Protein AF-A0A8J6E775-F1 (afdb_monomer)

Mean predicted aligned error: 21.84 Å

pLDDT: mean 76.36, std 14.76, range [41.09, 98.38]

Nearest PDB structures (foldseek):
  4v1o-assembly1_U  TM=2.049E-01  e=1.405E+00  Saccharomyces cerevisiae
  7uio-assembly1_Bh  TM=1.965E-01  e=5.372E+00  Saccharomyces cerevisiae S288C

Secondary structure (DSSP, 8-state):
--HHHHHHHHHHHHHHHHHS--------------SS--TTS---SSTTPPPPHHHHHHHHTT-GGGHHHHHHHHHHHHSPPPPPPPPHHHHHHHHHHHHHHHHHHHHHTTHHHHHHHHH-S---S-----------HHHHHHT----SHHHHHHHHHHHHTT--SS-----HHHHHHHTTS-HHHHHHHHHHHHHHHHHHHHHHHHHHHHHHHHHHHHHHHS-----------

Solvent-accessible surface area (backbone atoms only — not comparable to full-atom values): 15014 Å² total; per-residue (Å²): 139,71,73,62,59,58,56,53,50,51,52,49,54,52,52,56,57,70,69,53,72,85,73,78,75,77,74,78,87,70,94,64,92,68,98,72,76,46,98,81,75,61,78,63,96,49,96,84,55,79,79,56,70,69,68,63,48,62,70,52,75,80,46,81,93,47,58,68,59,52,58,52,52,51,52,57,69,72,46,76,78,84,72,80,80,68,55,73,68,57,50,53,52,50,50,50,54,52,52,48,52,53,51,52,58,60,54,54,72,47,48,60,61,53,50,50,63,70,67,46,94,75,86,70,81,79,78,77,70,73,78,80,70,79,73,54,68,66,62,59,56,73,70,60,71,71,81,48,76,66,45,42,51,52,51,51,52,54,63,73,64,68,62,72,95,65,79,90,89,71,55,77,74,55,53,59,59,49,70,76,48,59,79,64,64,44,50,52,55,50,52,51,50,52,53,53,53,54,52,50,50,52,52,50,54,51,51,54,51,50,51,52,52,52,52,49,50,48,65,74,70,53,80,79,80,75,79,78,79,84,75,93,126

Radius of gyration: 53.19 Å; Cα contacts (8 Å, |Δi|>4): 31; chains: 1; bounding box: 89×72×163 Å

Sequence (233 aa):
DDGDGERRHQKLLEAISALGGKKRKKLAERTEAGLQVSEFGISAKGAGEKINLADLVNPVKKVTPLTKVKKQLNKLQETSSVELPLSKEESQKIQRIVSYKHTSEEISRWDDVVKENRKAEQLVFPLNDQPLKPAPIEDAMVSWKASTPLEMEIFSILHKNKQPINDPLLTPLEEASLKAMSLEEAKERRAELQKARALQSYYEAKARREKKIKSKKYVYYTPISIGGHHSPF

Organism: Eleutherodactylus coqui (NCBI:txid57060)

Structure (mmCIF, N/CA/C/O backbone):
data_AF-A0A8J6E775-F1
#
_entry.id   AF-A0A8J6E775-F1
#
loop_
_atom_site.group_PDB
_atom_site.id
_atom_site.type_symbol
_atom_site.label_atom_id
_atom_site.label_alt_id
_atom_site.label_comp_id
_atom_site.label_asym_id
_atom_site.label_entity_id
_atom_site.label_seq_id
_atom_site.pdbx_PDB_ins_code
_atom_site.Cartn_x
_atom_site.Cartn_y
_atom_site.Cartn_z
_atom_site.occupancy
_atom_site.B_iso_or_equiv
_atom_site.auth_seq_id
_atom_site.auth_comp_id
_atom_site.auth_asym_id
_atom_site.auth_atom_id
_atom_site.pdbx_PDB_model_num
ATOM 1 N N . ASP A 1 1 ? -26.479 17.590 116.946 1.00 54.31 1 ASP A N 1
ATOM 2 C CA . ASP A 1 1 ? -25.666 18.818 116.866 1.00 54.31 1 ASP A CA 1
ATOM 3 C C . ASP A 1 1 ? -25.345 19.146 115.396 1.00 54.31 1 ASP A C 1
ATOM 5 O O . ASP A 1 1 ? -24.276 19.638 115.079 1.00 54.31 1 ASP A O 1
ATOM 9 N N . ASP A 1 2 ? -26.280 18.887 114.465 1.00 57.41 2 ASP A N 1
ATOM 10 C CA . ASP A 1 2 ? -25.973 18.812 113.019 1.00 57.41 2 ASP A CA 1
ATOM 11 C C . ASP A 1 2 ? -26.575 19.950 112.173 1.00 57.41 2 ASP A C 1
ATOM 13 O O . ASP A 1 2 ? -26.451 19.960 110.954 1.00 57.41 2 ASP A O 1
ATOM 17 N N . GLY A 1 3 ? -27.219 20.942 112.797 1.00 58.72 3 GLY A N 1
ATOM 18 C CA . GLY A 1 3 ? -27.864 22.053 112.076 1.00 58.72 3 GLY A CA 1
ATOM 19 C C . GLY A 1 3 ? -26.945 23.239 111.751 1.00 58.72 3 GLY A C 1
ATOM 20 O O . GLY A 1 3 ? -27.276 24.069 110.903 1.00 58.72 3 GLY A O 1
ATOM 21 N N . ASP A 1 4 ? -25.797 23.353 112.424 1.00 67.56 4 ASP A N 1
ATOM 22 C CA . ASP A 1 4 ? -24.859 24.470 112.226 1.00 67.56 4 ASP A CA 1
ATOM 23 C C . ASP A 1 4 ? -23.900 24.210 111.044 1.00 67.56 4 ASP A C 1
ATOM 25 O O . ASP A 1 4 ? -23.505 25.132 110.326 1.00 67.56 4 ASP A O 1
ATOM 29 N N . GLY A 1 5 ? -23.597 22.938 110.756 1.00 73.75 5 GLY A N 1
ATOM 30 C CA . GLY A 1 5 ? -22.732 22.533 109.643 1.00 73.75 5 GLY A CA 1
ATOM 31 C C . GLY A 1 5 ? -23.297 22.891 108.265 1.00 73.75 5 GLY A C 1
ATOM 32 O O . GLY A 1 5 ? -22.592 23.478 107.442 1.00 73.75 5 GLY A O 1
ATOM 33 N N . GLU A 1 6 ? -24.584 22.625 108.022 1.00 76.62 6 GLU A N 1
ATOM 34 C CA . GLU A 1 6 ? -25.235 22.930 106.737 1.00 76.62 6 GLU A CA 1
ATOM 35 C C . GLU A 1 6 ? -25.339 24.433 106.470 1.00 76.62 6 GLU A C 1
ATOM 37 O O . GLU A 1 6 ? -25.119 24.886 105.345 1.00 76.62 6 GLU A O 1
ATOM 42 N N . ARG A 1 7 ? -25.594 25.237 107.509 1.00 78.62 7 ARG A N 1
ATOM 43 C CA . ARG A 1 7 ? -25.670 26.701 107.383 1.00 78.62 7 ARG A CA 1
ATOM 44 C C . ARG A 1 7 ? -24.315 27.316 107.043 1.00 78.62 7 ARG A C 1
ATOM 46 O O . ARG A 1 7 ? -24.236 28.232 106.223 1.00 78.62 7 ARG A O 1
ATOM 53 N N . ARG A 1 8 ? -23.238 26.804 107.644 1.00 81.38 8 ARG A N 1
ATOM 54 C CA . ARG A 1 8 ? -21.861 27.219 107.329 1.00 81.38 8 ARG A CA 1
ATOM 55 C C . ARG A 1 8 ? -21.454 26.779 105.923 1.00 81.38 8 ARG A C 1
ATOM 57 O O . ARG A 1 8 ? -20.825 27.555 105.206 1.00 81.38 8 ARG A O 1
ATOM 64 N N . HIS A 1 9 ? -21.866 25.584 105.505 1.00 80.88 9 HIS A N 1
ATOM 65 C CA . HIS A 1 9 ? -21.617 25.071 104.160 1.00 80.88 9 HIS A CA 1
ATOM 66 C C . HIS A 1 9 ? -22.319 25.906 103.078 1.00 80.88 9 HIS A C 1
ATOM 68 O O . HIS A 1 9 ? -21.688 26.289 102.093 1.00 80.88 9 HIS A O 1
ATOM 74 N N . GLN A 1 10 ? -23.585 26.275 103.284 1.00 83.50 10 GLN A N 1
ATOM 75 C CA . GLN A 1 10 ? -24.318 27.133 102.348 1.00 83.50 10 GLN A CA 1
ATOM 76 C C . GLN A 1 10 ? -23.702 28.534 102.242 1.00 83.50 10 GLN A C 1
ATOM 78 O O . GLN A 1 10 ? -23.491 29.018 101.130 1.00 83.50 10 GLN A O 1
ATOM 83 N N . LYS A 1 11 ? -23.308 29.147 103.369 1.00 85.81 11 LYS A N 1
ATOM 84 C CA . LYS A 1 11 ? -22.592 30.438 103.363 1.00 85.81 11 LYS A CA 1
ATOM 85 C C . LYS A 1 11 ? -21.260 30.379 102.613 1.00 85.81 11 LYS A C 1
ATOM 87 O O . LYS A 1 11 ? -20.900 31.338 101.934 1.00 85.81 11 LYS A O 1
ATOM 92 N N . LEU A 1 12 ? -20.532 29.266 102.715 1.00 83.12 12 LEU A N 1
ATOM 93 C CA . LEU A 1 12 ? -19.283 29.066 101.980 1.00 83.12 12 LEU A CA 1
ATOM 94 C C . LEU A 1 12 ? -19.531 28.976 100.466 1.00 83.12 12 LEU A C 1
ATOM 96 O O . LEU A 1 12 ? -18.826 29.621 99.692 1.00 83.12 12 LEU A O 1
ATOM 100 N N . LEU A 1 13 ? -20.539 28.211 100.039 1.00 82.44 13 LEU A N 1
ATOM 101 C CA . LEU A 1 13 ? -20.891 28.080 98.623 1.00 82.44 13 LEU A CA 1
ATOM 102 C C . LEU A 1 13 ? -21.355 29.411 98.018 1.00 82.44 13 LEU A C 1
ATOM 104 O O . LEU A 1 13 ? -20.963 29.748 96.899 1.00 82.44 13 LEU A O 1
ATOM 108 N N . GLU A 1 14 ? -22.127 30.197 98.768 1.00 80.06 14 GLU A N 1
ATOM 109 C CA . GLU A 1 14 ? -22.579 31.523 98.344 1.00 80.06 14 GLU A CA 1
ATOM 110 C C . GLU A 1 14 ? -21.397 32.496 98.194 1.00 80.06 14 GLU A C 1
ATOM 112 O O . GLU A 1 14 ? -21.258 33.137 97.149 1.00 80.06 14 GLU A O 1
ATOM 117 N N . ALA A 1 15 ? -20.468 32.524 99.157 1.00 82.25 15 ALA A N 1
ATOM 118 C CA . ALA A 1 15 ? -19.259 33.349 99.090 1.00 82.25 15 ALA A CA 1
ATOM 119 C C . ALA A 1 15 ? -18.336 32.967 97.915 1.00 82.25 15 ALA A C 1
ATOM 121 O O . ALA A 1 15 ? -17.817 33.845 97.224 1.00 82.25 15 ALA A O 1
ATOM 122 N N . ILE A 1 16 ? -18.174 31.668 97.632 1.00 76.44 16 ILE A N 1
ATOM 123 C CA . ILE A 1 16 ? -17.409 31.182 96.470 1.00 76.44 16 ILE A CA 1
ATOM 124 C C . ILE A 1 16 ? -18.087 31.603 95.158 1.00 76.44 16 ILE A C 1
ATOM 126 O O . ILE A 1 16 ? -17.407 31.982 94.202 1.00 76.44 16 ILE A O 1
ATOM 130 N N . SER A 1 17 ? -19.422 31.580 95.106 1.00 71.06 17 SER A N 1
ATOM 131 C CA . SER A 1 17 ? -20.172 32.016 93.926 1.00 71.06 17 SER A CA 1
ATOM 132 C C . SER A 1 17 ? -20.081 33.530 93.685 1.00 71.06 17 SER A C 1
ATOM 134 O O . SER A 1 17 ? -19.993 33.951 92.532 1.00 71.06 17 SER A O 1
ATOM 136 N N . ALA A 1 18 ? -20.011 34.336 94.752 1.00 74.56 18 ALA A N 1
ATOM 137 C CA . A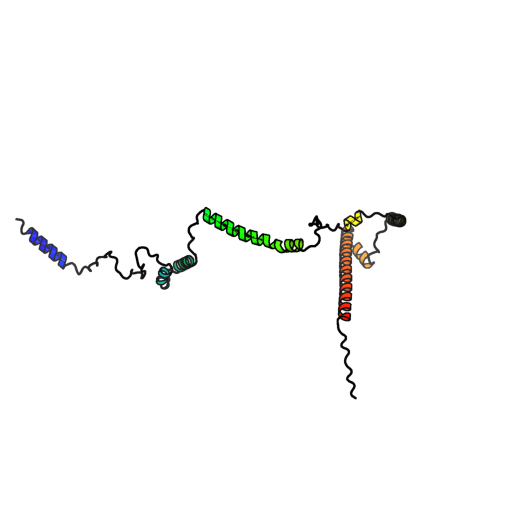LA A 1 18 ? -19.873 35.790 94.684 1.00 74.56 18 ALA A CA 1
ATOM 138 C C . ALA A 1 18 ? -18.462 36.249 94.263 1.00 74.56 18 ALA A C 1
ATOM 140 O O . ALA A 1 18 ? -18.316 37.302 93.644 1.00 74.56 18 ALA A O 1
ATOM 141 N N . LEU A 1 19 ? -17.425 35.450 94.548 1.00 72.88 19 LEU A N 1
ATOM 142 C CA . LEU A 1 19 ? -16.032 35.754 94.189 1.00 72.88 19 LEU A CA 1
ATOM 143 C C . LEU A 1 19 ? -15.706 35.431 92.714 1.00 72.88 19 LEU A C 1
ATOM 145 O O . LEU A 1 19 ? -14.741 35.943 92.146 1.00 72.88 19 LEU A O 1
ATOM 149 N N . GLY A 1 20 ? -16.517 34.588 92.069 1.00 63.31 20 GLY A N 1
ATOM 150 C CA . GLY A 1 20 ? -16.352 34.199 90.672 1.00 63.31 20 GLY A CA 1
ATOM 151 C C . GLY A 1 20 ? -16.910 35.239 89.700 1.00 63.31 20 GLY A C 1
ATOM 152 O O . GLY A 1 20 ? -18.053 35.127 89.262 1.00 63.31 20 GLY A O 1
ATOM 153 N N . GLY A 1 21 ? -16.095 36.222 89.304 1.00 62.41 21 GLY A N 1
ATOM 154 C CA . GLY A 1 21 ? -16.434 37.175 88.239 1.00 62.41 21 GLY A CA 1
ATOM 155 C C . GLY A 1 21 ? -16.988 36.477 86.985 1.00 62.41 21 GLY A C 1
ATOM 156 O O . GLY A 1 21 ? -16.468 35.439 86.576 1.00 62.41 21 GLY A O 1
ATOM 157 N N . LYS A 1 22 ? -18.075 37.036 86.416 1.00 61.00 22 LYS A N 1
ATOM 158 C CA . LYS A 1 22 ? -18.888 36.514 85.291 1.00 61.00 22 LYS A CA 1
ATOM 159 C C . LYS A 1 22 ? -18.156 35.466 84.439 1.00 61.00 22 LYS A C 1
ATOM 161 O O . LYS A 1 22 ? -17.481 35.800 83.463 1.00 61.00 22 LYS A O 1
ATOM 166 N N . LYS A 1 23 ? -18.375 34.181 84.736 1.00 57.94 23 LYS A N 1
ATOM 167 C CA . LYS A 1 23 ? -18.071 33.113 83.780 1.00 57.94 23 LYS A CA 1
ATOM 168 C C . LYS A 1 23 ? -18.935 33.362 82.545 1.00 57.94 23 LYS A C 1
ATOM 170 O O . LYS A 1 23 ? -20.159 33.251 82.611 1.00 57.94 23 LYS A O 1
ATOM 175 N N . ARG A 1 24 ? -18.306 33.732 81.422 1.00 61.28 24 ARG A N 1
ATOM 176 C CA . ARG A 1 24 ? -18.945 33.682 80.101 1.00 61.28 24 ARG A CA 1
ATOM 177 C C . ARG A 1 24 ? -19.514 32.276 79.954 1.00 61.28 24 ARG A C 1
ATOM 179 O O . ARG A 1 24 ? -18.757 31.308 79.919 1.00 61.28 24 ARG A O 1
ATOM 186 N N . LYS A 1 25 ? -20.843 32.162 79.950 1.00 59.12 25 LYS A N 1
ATOM 187 C CA . LYS A 1 25 ? -21.517 30.894 79.683 1.00 59.12 25 LYS A CA 1
ATOM 188 C C . LYS A 1 25 ? -21.015 30.416 78.320 1.00 59.12 25 LYS A C 1
ATOM 190 O O . LYS A 1 25 ? -21.199 31.127 77.335 1.00 59.12 25 LYS A O 1
ATOM 195 N N . LYS A 1 26 ? -20.358 29.253 78.264 1.00 58.44 26 LYS A N 1
ATOM 196 C CA . LYS A 1 26 ? -20.218 28.538 76.994 1.00 58.44 26 LYS A CA 1
ATOM 197 C C . LYS A 1 26 ? -21.642 28.224 76.546 1.00 58.44 26 LYS A C 1
ATOM 199 O O . LYS A 1 26 ? -22.374 27.555 77.275 1.00 58.44 26 LYS A O 1
ATOM 204 N N . LEU A 1 27 ? -22.055 28.806 75.424 1.00 56.53 27 LEU A N 1
ATOM 205 C CA . LEU A 1 27 ? -23.303 28.431 74.774 1.00 56.53 27 LEU A CA 1
ATOM 206 C C . LEU A 1 27 ? -23.183 26.950 74.417 1.00 56.53 27 LEU A C 1
ATOM 208 O O . LEU A 1 27 ? -22.142 26.517 73.930 1.00 56.53 27 LEU A O 1
ATOM 212 N N . ALA A 1 28 ? -24.208 26.174 74.753 1.00 55.72 28 ALA A N 1
ATOM 213 C CA . ALA A 1 28 ? -24.244 24.762 74.426 1.00 55.72 28 ALA A CA 1
ATOM 214 C C . ALA A 1 28 ? -24.171 24.609 72.901 1.00 55.72 28 ALA A C 1
ATOM 216 O O . ALA A 1 28 ? -25.029 25.136 72.192 1.00 55.72 28 ALA A O 1
ATOM 217 N N . GLU A 1 29 ? -23.155 23.902 72.409 1.00 56.78 29 GLU A N 1
ATOM 218 C CA . GLU A 1 29 ? -23.106 23.444 71.023 1.00 56.78 29 GLU A CA 1
ATOM 219 C C . GLU A 1 29 ? -24.215 22.404 70.852 1.00 56.78 29 GLU A C 1
ATOM 221 O O . GLU A 1 29 ? -24.123 21.261 71.302 1.00 56.78 29 GLU A O 1
ATOM 226 N N . ARG A 1 30 ? -25.333 22.859 70.291 1.00 48.75 30 ARG A N 1
ATOM 227 C CA . ARG A 1 30 ? -26.515 22.052 70.015 1.00 48.75 30 ARG A CA 1
ATOM 228 C C . ARG A 1 30 ? -26.315 21.404 68.648 1.00 48.75 30 ARG A C 1
ATOM 230 O O . ARG A 1 30 ? -26.272 22.094 67.637 1.00 48.75 30 ARG A O 1
ATOM 237 N N . THR A 1 31 ? -26.181 20.083 68.613 1.00 57.72 31 THR A N 1
ATOM 238 C CA . THR A 1 31 ? -26.039 19.278 67.386 1.00 57.72 31 THR A CA 1
ATOM 239 C C . THR A 1 31 ? -27.407 19.003 66.747 1.00 57.72 31 THR A C 1
ATOM 241 O O . THR A 1 31 ? -27.744 17.869 66.424 1.00 57.72 31 THR A O 1
ATOM 244 N N . GLU A 1 32 ? -28.243 20.030 66.599 1.00 55.94 32 GLU A N 1
ATOM 245 C CA . GLU A 1 32 ? -29.482 19.923 65.822 1.00 55.94 32 GLU A CA 1
ATOM 246 C C . GLU A 1 32 ? -29.264 20.492 64.418 1.00 55.94 32 GLU A C 1
ATOM 248 O O . GLU A 1 32 ? -28.564 21.487 64.232 1.00 55.94 32 GLU A O 1
ATOM 253 N N . ALA A 1 33 ? -29.823 19.821 63.410 1.00 49.81 33 ALA A N 1
ATOM 254 C CA . ALA A 1 33 ? -29.703 20.229 62.018 1.00 49.81 33 ALA A CA 1
ATOM 255 C C . ALA A 1 33 ? -30.492 21.530 61.784 1.00 49.81 33 ALA A C 1
ATOM 257 O O . ALA A 1 33 ? -31.698 21.510 61.545 1.00 49.81 33 ALA A O 1
ATOM 258 N N . GLY A 1 34 ? -29.811 22.672 61.885 1.00 55.06 34 GLY A N 1
ATOM 259 C CA . GLY A 1 34 ? -30.362 23.973 61.520 1.00 55.06 34 GLY A CA 1
ATOM 260 C C . GLY A 1 34 ? -30.534 24.108 60.005 1.00 55.06 34 GLY A C 1
ATOM 261 O O . GLY A 1 34 ? -29.697 23.657 59.225 1.00 55.06 34 GLY A O 1
ATOM 262 N N . LEU A 1 35 ? -31.612 24.772 59.583 1.00 55.97 35 LEU A N 1
ATOM 263 C CA . LEU A 1 35 ? -31.973 24.972 58.174 1.00 55.97 35 LEU A CA 1
ATOM 264 C C . LEU A 1 35 ? -31.018 25.924 57.415 1.00 55.97 35 LEU A C 1
ATOM 266 O O . LEU A 1 35 ? -31.165 26.086 56.207 1.00 55.97 35 LEU A O 1
ATOM 270 N N . GLN A 1 36 ? -30.031 26.552 58.070 1.00 54.38 36 GLN A N 1
ATOM 271 C CA . GLN A 1 36 ? -29.127 27.496 57.410 1.00 54.38 36 GLN A CA 1
ATOM 272 C C . GLN A 1 36 ? -27.719 27.575 58.033 1.00 54.38 36 GLN A C 1
ATOM 274 O O . GLN A 1 36 ? -27.545 28.004 59.167 1.00 54.38 36 GLN A O 1
ATOM 279 N N . VAL A 1 37 ? -26.742 27.270 57.166 1.00 53.47 37 VAL A N 1
ATOM 280 C CA . VAL A 1 37 ? -25.334 27.717 57.135 1.00 53.47 37 VAL A CA 1
ATOM 281 C C . VAL A 1 37 ? -24.349 27.027 58.095 1.00 53.47 37 VAL A C 1
ATOM 283 O O . VAL A 1 37 ? -24.196 27.391 59.254 1.00 53.47 37 VAL A O 1
ATOM 286 N N . SER A 1 38 ? -23.577 26.084 57.538 1.00 59.88 38 SER A N 1
ATOM 287 C CA . SER A 1 38 ? -22.252 25.711 58.055 1.00 59.88 38 SER A CA 1
ATOM 288 C C . SER A 1 38 ? -21.349 26.950 58.098 1.00 59.88 38 SER A C 1
ATOM 290 O O . SER A 1 38 ? -21.343 27.723 57.140 1.00 59.88 38 SER A O 1
ATOM 292 N N . GLU A 1 39 ? -20.539 27.110 59.148 1.00 60.97 39 GLU A N 1
ATOM 293 C CA . GLU A 1 39 ? -19.580 28.221 59.335 1.00 60.97 39 GLU A CA 1
ATOM 294 C C . GLU A 1 39 ? -18.623 28.432 58.144 1.00 60.97 39 GLU A C 1
ATOM 296 O O . GLU A 1 39 ? -18.054 29.508 57.969 1.00 60.97 39 GLU A O 1
ATOM 301 N N . PHE A 1 40 ? -18.484 27.422 57.282 1.00 65.44 40 PHE A N 1
ATOM 302 C CA . PHE A 1 40 ? -17.648 27.450 56.084 1.00 65.44 40 PHE A CA 1
ATOM 303 C C . PHE A 1 40 ? -18.399 27.855 54.801 1.00 65.44 40 PHE A C 1
ATOM 305 O O . PHE A 1 40 ? -17.808 27.860 53.723 1.00 65.44 40 PHE A O 1
ATOM 312 N N . GLY A 1 41 ? -19.689 28.201 54.891 1.00 63.41 41 GLY A N 1
ATOM 313 C CA . GLY A 1 41 ? -20.513 28.637 53.758 1.00 63.41 41 GLY A CA 1
ATOM 314 C C . GLY A 1 41 ? -20.873 27.527 52.764 1.00 63.41 41 GLY A C 1
ATOM 315 O O . GLY A 1 41 ? -21.287 27.827 51.648 1.00 63.41 41 GLY A O 1
ATOM 316 N N . ILE A 1 42 ? -20.717 26.256 53.148 1.00 65.69 42 ILE A N 1
ATOM 317 C CA . ILE A 1 42 ? -21.014 25.088 52.308 1.00 65.69 42 ILE A CA 1
ATOM 318 C C . ILE A 1 42 ? -22.317 24.462 52.817 1.00 65.69 42 ILE A C 1
ATOM 320 O O . ILE A 1 42 ? -22.403 24.052 53.974 1.00 65.69 42 ILE A O 1
ATOM 324 N N . SER A 1 43 ? -23.346 24.405 51.973 1.00 60.84 43 SER A N 1
ATOM 325 C CA . SER A 1 43 ? -24.633 23.784 52.300 1.00 60.84 43 SER A CA 1
ATOM 326 C C . SER A 1 43 ? -24.897 22.640 51.327 1.00 60.84 43 SER A C 1
ATOM 328 O O . SER A 1 43 ? -25.025 22.870 50.129 1.00 60.84 43 SER A O 1
ATOM 330 N N . ALA A 1 44 ? -24.961 21.411 51.845 1.00 61.56 44 ALA A N 1
ATOM 331 C CA . ALA A 1 44 ? -25.580 20.289 51.146 1.00 61.56 44 ALA A CA 1
ATOM 332 C C . ALA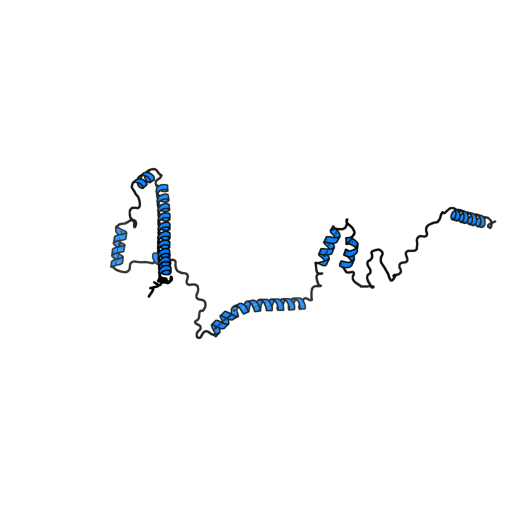 A 1 44 ? -27.080 20.332 51.464 1.00 61.56 44 ALA A C 1
ATOM 334 O O . ALA A 1 44 ? -27.460 20.384 52.637 1.00 61.56 44 ALA A O 1
ATOM 335 N N . LYS A 1 45 ? -27.944 20.354 50.451 1.00 60.19 45 LYS A N 1
ATOM 336 C CA . LYS A 1 45 ? -29.390 20.578 50.585 1.00 60.19 45 LYS A CA 1
ATOM 337 C C . LYS A 1 45 ? -30.142 19.278 50.910 1.00 60.19 45 LYS A C 1
ATOM 339 O O . LYS A 1 45 ? -31.269 19.077 50.466 1.00 60.19 45 LYS A O 1
ATOM 344 N N . GLY A 1 46 ? -29.543 18.402 51.720 1.00 61.31 46 GLY A N 1
ATOM 345 C CA . GLY A 1 46 ? -30.173 17.172 52.202 1.00 61.31 46 GLY A CA 1
ATOM 346 C C . G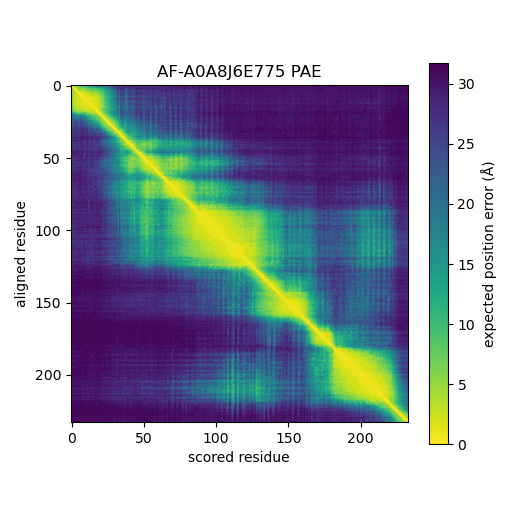LY A 1 46 ? -29.193 16.044 52.526 1.00 61.31 46 GLY A C 1
ATOM 347 O O . GLY A 1 46 ? -28.028 16.058 52.123 1.00 61.31 46 GLY A O 1
ATOM 348 N N . ALA A 1 47 ? -29.682 15.036 53.254 1.00 54.69 47 ALA A N 1
ATOM 349 C CA . ALA A 1 47 ? -28.939 13.810 53.525 1.00 54.69 47 ALA A CA 1
ATOM 350 C C . ALA A 1 47 ? -28.776 13.003 52.223 1.00 54.69 47 ALA A C 1
ATOM 352 O O . ALA A 1 47 ? -29.736 12.419 51.727 1.00 54.69 47 ALA A O 1
ATOM 353 N N . GLY A 1 48 ? -27.561 12.995 51.664 1.00 63.81 48 GLY A N 1
ATOM 354 C CA . GLY A 1 48 ? -27.204 12.232 50.460 1.00 63.81 48 GLY A CA 1
ATOM 355 C C . GLY A 1 48 ? -26.861 13.069 49.224 1.00 63.81 48 GLY A C 1
ATOM 356 O O . GLY A 1 48 ? -26.457 12.501 48.210 1.00 63.81 48 GLY A O 1
ATOM 357 N N . GLU A 1 49 ? -26.972 14.399 49.286 1.00 69.69 49 GLU A N 1
ATOM 358 C CA . GLU A 1 49 ? -26.579 15.258 48.167 1.00 69.69 49 GLU A CA 1
ATOM 359 C C . GLU A 1 49 ? -25.052 15.433 48.114 1.00 69.69 49 GLU A C 1
ATOM 361 O O . GLU A 1 49 ? -24.400 15.753 49.112 1.00 69.69 49 GLU A O 1
ATOM 366 N N . LYS A 1 50 ? -24.466 15.181 46.938 1.00 72.50 50 LYS A N 1
ATOM 367 C CA . LYS A 1 50 ? -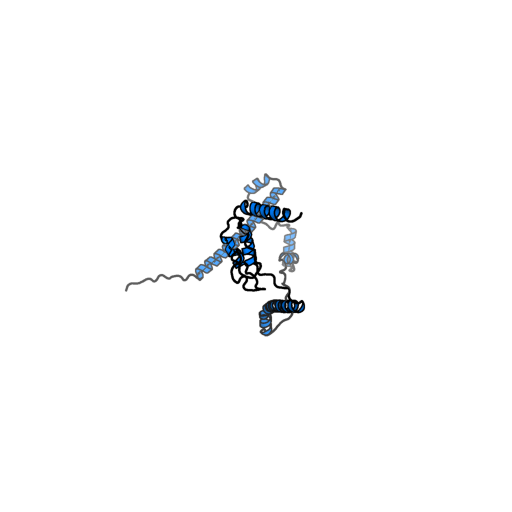23.020 15.275 46.712 1.00 72.50 50 LYS A CA 1
ATOM 368 C C . LYS A 1 50 ? -22.625 16.743 46.562 1.00 72.50 50 LYS A C 1
ATOM 370 O O . LYS A 1 50 ? -23.191 17.456 45.741 1.00 72.50 50 LYS A O 1
ATOM 375 N N . ILE A 1 51 ? -21.628 17.180 47.326 1.00 72.94 51 ILE A N 1
ATOM 376 C CA . ILE A 1 51 ? -21.077 18.536 47.227 1.00 72.94 51 ILE A CA 1
ATOM 377 C C . ILE A 1 51 ? -20.273 18.640 45.926 1.00 72.94 51 ILE A C 1
ATOM 379 O O . ILE A 1 51 ? -19.379 17.827 45.679 1.00 72.94 51 ILE A O 1
ATOM 383 N N . ASN A 1 52 ? -20.567 19.645 45.102 1.00 75.69 52 ASN A N 1
ATOM 384 C CA . ASN A 1 52 ? -19.808 19.891 43.881 1.00 75.69 52 ASN A CA 1
ATOM 385 C C . ASN A 1 52 ? -18.422 20.453 44.223 1.00 75.69 52 ASN A C 1
ATOM 387 O O . ASN A 1 52 ? -18.287 21.343 45.063 1.00 75.69 52 ASN A O 1
ATOM 391 N N . LEU A 1 53 ? -17.377 19.996 43.520 1.00 75.69 53 LEU A N 1
ATOM 392 C CA . LEU A 1 53 ? -16.007 20.491 43.732 1.00 75.69 53 LEU A CA 1
ATOM 393 C C . LEU A 1 53 ? -15.907 22.014 43.535 1.00 75.69 53 LEU A C 1
ATOM 395 O O . LEU A 1 53 ? -15.141 22.673 44.235 1.00 75.69 53 LEU A O 1
ATOM 399 N N . ALA A 1 54 ? -16.728 22.588 42.650 1.00 75.88 54 ALA A N 1
ATOM 400 C CA . ALA A 1 54 ? -16.806 24.031 42.419 1.00 75.88 54 ALA A CA 1
ATOM 401 C C . ALA A 1 54 ? -17.183 24.828 43.685 1.00 75.88 54 ALA A C 1
ATOM 403 O O . ALA A 1 54 ? -16.641 25.914 43.912 1.00 75.88 54 ALA A O 1
ATOM 404 N N . ASP A 1 55 ? -18.039 24.266 44.542 1.00 77.50 55 ASP A N 1
ATOM 405 C CA . ASP A 1 55 ? -18.490 24.905 45.782 1.00 77.50 55 ASP A CA 1
ATOM 406 C C . ASP A 1 55 ? -17.390 24.904 46.852 1.00 77.50 55 ASP A C 1
ATOM 408 O O . ASP A 1 55 ? -17.309 25.826 47.661 1.00 77.50 55 ASP A O 1
ATOM 412 N N . LEU A 1 56 ? -16.463 23.941 46.788 1.00 75.88 56 LEU A N 1
ATOM 413 C CA . LEU A 1 56 ? -15.276 23.867 47.647 1.00 75.88 56 LEU A CA 1
ATOM 414 C C . LEU A 1 56 ? -14.156 24.826 47.197 1.00 75.88 56 LEU A C 1
ATOM 416 O O . LEU A 1 56 ? -13.396 25.328 48.025 1.00 75.88 56 LEU A O 1
ATOM 420 N N . VAL A 1 57 ? -14.050 25.125 45.894 1.00 73.56 57 VAL A N 1
ATOM 421 C CA . VAL A 1 57 ? -13.054 26.077 45.354 1.00 73.56 57 VAL A CA 1
ATOM 422 C C . VAL A 1 57 ? -13.408 27.522 45.728 1.00 73.56 57 VAL A C 1
ATOM 424 O O . VAL A 1 57 ? -12.512 28.339 45.958 1.00 73.56 57 VAL A O 1
ATOM 427 N N . ASN A 1 58 ? -14.698 27.872 45.766 1.00 74.38 58 ASN A N 1
ATOM 428 C CA . ASN A 1 58 ? -15.166 29.256 45.899 1.00 74.38 58 ASN A CA 1
ATOM 429 C C . ASN A 1 58 ? -14.679 29.977 47.178 1.00 74.38 58 ASN A C 1
ATOM 431 O O . ASN A 1 58 ? -14.173 31.097 47.045 1.00 74.38 58 ASN A O 1
ATOM 435 N N . PRO A 1 59 ? -14.719 29.366 48.378 1.00 72.94 59 PRO A N 1
ATOM 436 C CA . PRO A 1 59 ? -14.171 29.966 49.599 1.00 72.94 59 PRO A CA 1
ATOM 437 C C . PRO A 1 59 ? -12.637 30.074 49.588 1.00 72.94 59 PRO A C 1
ATOM 439 O O . PRO A 1 59 ? -12.068 31.054 50.070 1.00 72.94 59 PRO A O 1
ATOM 442 N N . VAL A 1 60 ? -11.953 29.104 48.969 1.00 67.25 60 VAL A N 1
ATOM 443 C CA . VAL A 1 60 ? -10.480 29.010 48.924 1.00 67.25 60 VAL A CA 1
ATOM 444 C C . VAL A 1 60 ? -9.856 30.071 48.006 1.00 67.25 60 VAL A C 1
ATOM 446 O O . VAL A 1 60 ? -8.692 30.435 48.178 1.00 67.25 60 VAL A O 1
ATOM 449 N N . LYS A 1 61 ? -10.622 30.649 47.066 1.00 63.09 61 LYS A N 1
ATOM 450 C CA . LYS A 1 61 ? -10.156 31.722 46.161 1.00 63.09 61 LYS A CA 1
ATOM 451 C C . LYS A 1 61 ? -9.589 32.950 46.893 1.00 63.09 61 LYS A C 1
ATOM 453 O O . LYS A 1 61 ? -8.783 33.655 46.292 1.00 63.09 61 LYS A O 1
ATOM 458 N N . LYS A 1 62 ? -9.981 33.199 48.149 1.00 65.44 62 LYS A N 1
ATOM 459 C CA . LYS A 1 62 ? -9.589 34.386 48.934 1.00 65.44 62 LYS A CA 1
ATOM 460 C C . LYS A 1 62 ? -8.341 34.186 49.814 1.00 65.44 62 LYS A C 1
ATOM 462 O O . LYS A 1 62 ? -7.884 35.149 50.420 1.00 65.44 62 LYS A O 1
ATOM 467 N N . VAL A 1 63 ? -7.777 32.974 49.888 1.00 64.94 63 VAL A N 1
ATOM 468 C CA . VAL A 1 63 ? -6.728 32.617 50.865 1.00 64.94 63 VAL A CA 1
ATOM 469 C C . VAL A 1 63 ? -5.408 32.270 50.156 1.00 64.94 63 VAL A C 1
ATOM 471 O O . VAL A 1 63 ? -5.293 31.258 49.465 1.00 64.94 63 VAL A O 1
ATOM 474 N N . THR A 1 64 ? -4.389 33.119 50.321 1.00 65.81 64 THR A N 1
ATOM 475 C CA . THR A 1 64 ? -3.080 33.042 49.639 1.00 65.81 64 THR A CA 1
ATOM 476 C C . THR A 1 64 ? -2.205 31.812 49.959 1.00 65.81 64 THR A C 1
ATOM 478 O O . THR A 1 64 ? -1.541 31.338 49.033 1.00 65.81 64 THR A O 1
ATOM 481 N N . PRO A 1 65 ? -2.197 31.202 51.167 1.00 70.81 65 PRO A N 1
ATOM 482 C CA . PRO A 1 65 ? -1.386 30.002 51.422 1.00 70.81 65 PRO A CA 1
ATOM 483 C C . PRO A 1 65 ? -1.906 28.698 50.775 1.00 70.81 65 PRO A C 1
ATOM 485 O O . PRO A 1 65 ? -1.221 27.680 50.838 1.00 70.81 65 PRO A O 1
ATOM 488 N N . LEU A 1 66 ? -3.074 28.692 50.112 1.00 69.44 66 LEU A N 1
ATOM 489 C CA . LEU A 1 66 ? -3.735 27.470 49.604 1.00 69.44 66 LEU A CA 1
ATOM 490 C C . LEU A 1 66 ? -3.646 27.273 48.074 1.00 69.44 66 LEU A C 1
ATOM 492 O O . LEU A 1 66 ? -4.372 26.472 47.482 1.00 69.44 66 LEU A O 1
ATOM 496 N N . THR A 1 67 ? -2.725 27.965 47.400 1.00 76.31 67 THR A N 1
ATOM 497 C CA . THR A 1 67 ? -2.578 27.933 45.928 1.00 76.31 67 THR A CA 1
ATOM 498 C C . THR A 1 67 ? -2.274 26.546 45.348 1.00 76.31 67 THR A C 1
ATOM 500 O O . THR A 1 67 ? -2.729 26.236 44.245 1.00 76.31 67 THR A O 1
ATOM 503 N N . LYS A 1 68 ? -1.540 25.688 46.071 1.00 80.50 68 LYS A N 1
ATOM 504 C CA . LYS A 1 68 ? -1.263 24.299 45.654 1.00 80.50 68 LYS A CA 1
ATOM 505 C C . LYS A 1 68 ? -2.538 23.448 45.637 1.00 80.50 68 LYS A C 1
ATOM 507 O O . LYS A 1 68 ? -2.799 22.776 44.641 1.00 80.50 68 LYS A O 1
ATOM 512 N N . VAL A 1 69 ? -3.359 23.568 46.681 1.00 78.06 69 VAL A N 1
ATOM 513 C CA . VAL A 1 69 ? -4.651 22.874 46.811 1.00 78.06 69 VAL A CA 1
ATOM 514 C C . VAL A 1 69 ? -5.610 23.316 45.705 1.00 78.06 69 VAL A C 1
ATOM 516 O O . VAL A 1 69 ? -6.236 22.482 45.060 1.00 78.06 69 VAL A O 1
ATOM 519 N N . LYS A 1 70 ? -5.638 24.615 45.378 1.00 77.19 70 LYS A N 1
ATOM 520 C CA . LYS A 1 70 ? -6.421 25.153 44.253 1.00 77.19 70 LYS A CA 1
ATOM 521 C C . LYS A 1 70 ? -6.042 24.520 42.908 1.00 77.19 70 LYS A C 1
ATOM 523 O O . LYS A 1 70 ? -6.918 24.154 42.132 1.00 77.19 70 LYS A O 1
ATOM 528 N N . LYS A 1 71 ? -4.742 24.373 42.623 1.00 82.38 71 LYS A N 1
ATOM 529 C CA . LYS A 1 71 ? -4.272 23.736 41.379 1.00 82.38 71 LYS A CA 1
ATOM 530 C C . LYS A 1 71 ? -4.655 22.258 41.310 1.00 82.38 71 LYS A C 1
ATOM 532 O O . LYS A 1 71 ? -4.989 21.778 40.234 1.00 82.38 71 LYS A O 1
ATOM 537 N N . GLN A 1 72 ? -4.599 21.542 42.431 1.00 82.81 72 GLN A N 1
ATOM 538 C CA . GLN A 1 72 ? -5.009 20.137 42.495 1.00 82.81 72 GLN A CA 1
ATOM 539 C C . GLN A 1 72 ? -6.520 19.986 42.296 1.00 82.81 72 GLN A C 1
ATOM 541 O O . GLN A 1 72 ? -6.944 19.142 41.517 1.00 82.81 72 GLN A O 1
ATOM 546 N N . LEU A 1 73 ? -7.321 20.850 42.920 1.00 80.06 73 LEU A N 1
ATOM 547 C CA . LEU A 1 73 ? -8.778 20.807 42.823 1.00 80.06 73 LEU A CA 1
ATOM 548 C C . LEU A 1 73 ? -9.285 21.135 41.409 1.00 80.06 73 LEU A C 1
ATOM 550 O O . LEU A 1 73 ? -10.180 20.458 40.917 1.00 80.06 73 LEU A O 1
ATOM 554 N N . ASN A 1 74 ? -8.653 22.085 40.712 1.00 81.12 74 ASN A N 1
ATOM 555 C CA . ASN A 1 74 ? -8.969 22.368 39.308 1.00 81.12 74 ASN A CA 1
ATOM 556 C C . ASN A 1 74 ? -8.635 21.183 38.380 1.00 81.12 74 ASN A C 1
ATOM 558 O O . ASN A 1 74 ? -9.434 20.845 37.516 1.00 81.12 74 ASN A O 1
ATOM 562 N N . LYS A 1 75 ? -7.503 20.495 38.593 1.00 83.75 75 LYS A N 1
ATOM 563 C CA . LYS A 1 75 ? -7.162 19.276 37.832 1.00 83.75 75 LYS A CA 1
ATOM 564 C C . LYS A 1 75 ? -8.160 18.139 38.072 1.00 83.75 75 LYS A C 1
ATOM 566 O O . LYS A 1 75 ? -8.472 17.388 37.155 1.00 83.75 75 LYS A O 1
ATOM 571 N N . LEU A 1 76 ? -8.664 18.013 39.300 1.00 80.19 76 LEU A N 1
ATOM 572 C CA . LEU A 1 76 ? -9.710 17.045 39.641 1.00 80.19 76 LEU A CA 1
ATOM 573 C C . LEU A 1 76 ? -11.076 17.420 39.052 1.00 80.19 76 LEU A C 1
ATOM 575 O O . LEU A 1 76 ? -11.886 16.541 38.806 1.00 80.19 76 LEU A O 1
ATOM 579 N N . GLN A 1 77 ? -11.329 18.706 38.806 1.00 78.44 77 GLN A N 1
ATOM 580 C CA . GLN A 1 77 ? -12.529 19.159 38.104 1.00 78.44 77 GLN A CA 1
ATOM 581 C C . GLN A 1 77 ? -12.450 18.897 36.588 1.00 78.44 77 GLN A C 1
ATOM 583 O O . GLN A 1 77 ? -13.468 18.609 35.969 1.00 78.44 77 GLN A O 1
ATOM 588 N N . GLU A 1 78 ? -11.256 18.992 35.993 1.00 79.00 78 GLU A N 1
ATOM 589 C CA . GLU A 1 78 ? -11.016 18.715 34.565 1.00 79.00 78 GLU A CA 1
ATOM 590 C C . GLU A 1 78 ? -10.971 17.215 34.244 1.00 79.00 78 GLU A C 1
ATOM 592 O O . GLU A 1 78 ? -11.261 16.807 33.120 1.00 79.00 78 GLU A O 1
ATOM 597 N N . THR A 1 79 ? -10.607 16.383 35.220 1.00 77.06 79 THR A N 1
ATOM 598 C CA . THR A 1 79 ? -10.572 14.930 35.049 1.00 77.06 79 THR A CA 1
ATOM 599 C C . THR A 1 79 ? -11.938 14.342 35.377 1.00 77.06 79 THR A C 1
ATOM 601 O O . THR A 1 79 ? -12.382 14.335 36.522 1.00 77.06 79 THR A O 1
ATOM 604 N N . SER A 1 80 ? -12.629 13.839 34.354 1.00 76.38 80 SER A N 1
ATOM 605 C CA . SER A 1 80 ? -13.865 13.084 34.549 1.00 76.38 80 SER A CA 1
ATOM 606 C C . SER A 1 80 ? -13.582 11.853 35.406 1.00 76.38 80 SER A C 1
ATOM 608 O O . SER A 1 80 ? -12.617 11.126 35.154 1.00 76.38 80 SER A O 1
ATOM 610 N N . SER A 1 81 ? -14.427 11.606 36.408 1.00 79.44 8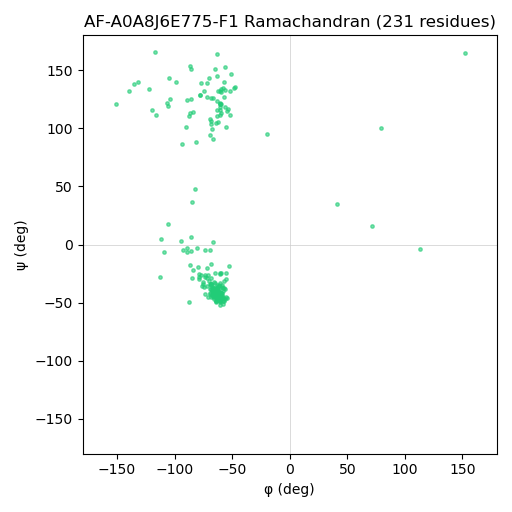1 SER A N 1
ATOM 611 C CA . SER A 1 81 ? -14.326 10.404 37.234 1.00 79.44 81 SER A CA 1
ATOM 612 C C . SER A 1 81 ? -14.375 9.159 36.357 1.00 79.44 81 SER A C 1
ATOM 614 O O . SER A 1 81 ? -15.247 9.055 35.496 1.00 79.44 81 SER A O 1
ATOM 616 N N . VAL A 1 82 ? -13.461 8.219 36.598 1.00 81.62 82 VAL A N 1
ATOM 617 C CA . VAL A 1 82 ? -13.445 6.933 35.897 1.00 81.62 82 VAL A CA 1
ATOM 618 C C . VAL A 1 82 ? -14.756 6.210 36.182 1.00 81.62 82 VAL A C 1
ATOM 620 O O . VAL A 1 82 ? -15.107 5.971 37.340 1.00 81.62 82 VAL A O 1
ATOM 623 N N . GLU A 1 83 ? -15.492 5.913 35.117 1.00 84.06 83 GLU A N 1
ATOM 624 C CA . GLU A 1 83 ? -16.742 5.173 35.196 1.00 84.06 83 GLU A CA 1
ATOM 625 C C . GLU A 1 83 ? -16.485 3.745 35.679 1.00 84.06 83 GLU A C 1
ATOM 627 O O . GLU A 1 83 ? -15.414 3.167 35.469 1.00 84.06 83 GLU A O 1
ATOM 632 N N . LEU A 1 84 ? -17.482 3.175 36.352 1.00 87.69 84 LEU A N 1
ATOM 633 C CA . LEU A 1 84 ? -17.426 1.782 36.773 1.00 87.69 84 LEU A CA 1
ATOM 634 C C . LEU A 1 84 ? -17.234 0.897 35.532 1.00 87.69 84 LEU A C 1
ATOM 636 O O . LEU A 1 84 ? -17.919 1.107 34.528 1.00 87.69 84 LEU A O 1
ATOM 640 N N . PRO A 1 85 ? -16.318 -0.088 35.577 1.00 88.69 85 PRO A N 1
ATOM 641 C CA . PRO A 1 85 ? -16.122 -0.980 34.449 1.00 88.69 85 PRO A CA 1
ATOM 642 C C . PRO A 1 85 ? -17.430 -1.715 34.150 1.00 88.69 85 PRO A C 1
ATOM 644 O O . PRO A 1 85 ? -18.065 -2.263 35.053 1.00 88.69 85 PRO A O 1
ATOM 647 N N . LEU A 1 86 ? -17.821 -1.715 32.875 1.00 91.12 86 LEU A N 1
ATOM 648 C CA . LEU A 1 86 ? -19.015 -2.411 32.405 1.00 91.12 86 LEU A CA 1
ATOM 649 C C . LEU A 1 86 ? -18.891 -3.926 32.621 1.00 91.12 86 LEU A C 1
ATOM 651 O O . LEU A 1 86 ? -17.792 -4.467 32.801 1.00 91.12 86 LEU A O 1
ATOM 655 N N . SER A 1 87 ? -20.022 -4.632 32.537 1.00 95.75 87 SER A N 1
ATOM 656 C CA . SER A 1 87 ? -20.016 -6.095 32.542 1.00 95.75 87 SER A CA 1
ATOM 657 C C . SER A 1 87 ? -19.127 -6.644 31.416 1.00 95.75 87 SER A C 1
ATOM 659 O O . SER A 1 87 ? -18.944 -6.029 30.357 1.00 95.75 87 SER A O 1
ATOM 661 N N . LYS A 1 88 ? -18.574 -7.845 31.618 1.00 95.06 88 LYS A N 1
ATOM 662 C CA . LYS A 1 88 ? -17.740 -8.518 30.608 1.00 95.06 88 LYS A CA 1
ATOM 663 C C . LYS A 1 88 ? -18.482 -8.681 29.277 1.00 95.06 88 LYS A C 1
ATOM 665 O O . LYS A 1 88 ? -17.888 -8.494 28.222 1.00 95.06 88 LYS A O 1
ATOM 670 N N . GLU A 1 89 ? -19.777 -8.975 29.317 1.00 97.31 89 GLU A N 1
ATOM 671 C CA . GLU A 1 89 ? -20.584 -9.178 28.107 1.00 97.31 89 GLU A CA 1
ATOM 672 C C . GLU A 1 89 ? -20.795 -7.874 27.326 1.00 97.31 89 GLU A C 1
ATOM 674 O O . GLU A 1 89 ? -20.675 -7.841 26.099 1.00 97.31 89 GLU A O 1
ATOM 679 N N . GLU A 1 90 ? -21.057 -6.777 28.038 1.00 95.94 90 GLU A N 1
ATOM 680 C CA . GLU A 1 90 ? -21.263 -5.453 27.449 1.00 95.94 90 GLU A CA 1
ATOM 681 C C . GLU A 1 90 ? -19.970 -4.914 26.838 1.00 95.94 90 GLU A C 1
ATOM 683 O O . GLU A 1 90 ? -19.967 -4.463 25.691 1.00 95.94 90 GLU A O 1
ATOM 688 N N . SER A 1 91 ? -18.851 -5.031 27.555 1.00 94.81 91 SER A N 1
ATOM 689 C CA . SER A 1 91 ? -17.539 -4.618 27.047 1.00 94.81 91 SER A CA 1
ATOM 690 C C . SER A 1 91 ? -17.129 -5.420 25.809 1.00 94.81 91 SER A C 1
ATOM 692 O O . SER A 1 91 ? -16.716 -4.828 24.811 1.00 94.81 91 SER A O 1
ATOM 694 N N . GLN A 1 92 ? -17.335 -6.740 25.801 1.00 96.94 92 GLN A N 1
ATOM 695 C CA . GLN A 1 92 ? -17.098 -7.574 24.617 1.00 96.94 92 GLN A CA 1
ATOM 696 C C . GLN A 1 92 ? -18.018 -7.208 23.446 1.00 96.94 92 GLN A C 1
ATOM 698 O O . GLN A 1 92 ? -17.597 -7.237 22.288 1.00 96.94 92 GLN A O 1
ATOM 703 N N . LYS A 1 93 ? -19.283 -6.857 23.704 1.00 97.81 93 LYS A N 1
ATOM 704 C CA . LYS A 1 93 ? -20.198 -6.373 22.661 1.00 97.81 93 LYS A CA 1
ATOM 705 C C . LYS A 1 93 ? -19.699 -5.059 22.059 1.00 97.81 93 LYS A C 1
ATOM 707 O O . LYS A 1 93 ? -19.664 -4.940 20.837 1.00 97.81 93 LYS A O 1
ATOM 712 N N . ILE A 1 94 ? -19.268 -4.112 22.890 1.00 97.19 94 ILE A N 1
ATOM 713 C CA . ILE A 1 94 ? -18.714 -2.829 22.438 1.00 97.19 94 ILE A CA 1
ATOM 714 C C . ILE A 1 94 ? -17.443 -3.051 21.620 1.00 97.19 94 ILE A C 1
ATOM 716 O O . ILE A 1 94 ? -17.336 -2.519 20.517 1.00 97.19 94 ILE A O 1
ATOM 720 N N . GLN A 1 95 ? -16.518 -3.881 22.106 1.00 97.81 95 GLN A N 1
ATOM 721 C CA . GLN A 1 95 ? -15.291 -4.214 21.382 1.00 97.81 95 GLN A CA 1
ATOM 722 C C . GLN A 1 95 ? -15.601 -4.782 19.998 1.00 97.81 95 GLN A C 1
ATOM 724 O O . GLN A 1 95 ? -15.065 -4.289 19.013 1.00 97.81 95 GLN A O 1
ATOM 729 N N . ARG A 1 96 ? -16.539 -5.732 19.894 1.00 98.19 96 ARG A N 1
ATOM 730 C CA . ARG A 1 96 ? -16.964 -6.279 18.595 1.00 98.19 96 ARG A CA 1
ATOM 731 C C . ARG A 1 96 ? -17.523 -5.213 17.657 1.00 98.19 96 ARG A C 1
ATOM 733 O O . ARG A 1 96 ? -17.195 -5.230 16.477 1.00 98.19 96 ARG A O 1
ATOM 740 N N . ILE A 1 97 ? -18.335 -4.283 18.160 1.00 98.25 97 ILE A N 1
ATOM 741 C CA . ILE A 1 97 ? -18.890 -3.191 17.344 1.00 98.25 97 ILE A CA 1
ATOM 742 C C . ILE A 1 97 ? -17.771 -2.281 16.825 1.00 98.25 97 ILE A C 1
ATOM 744 O O . ILE A 1 97 ? -17.774 -1.915 15.651 1.00 98.25 97 ILE A O 1
ATOM 748 N N . VAL A 1 98 ? -16.808 -1.926 17.676 1.00 98.38 98 VAL A N 1
ATOM 749 C CA . VAL A 1 98 ? -15.666 -1.083 17.292 1.00 98.38 98 VAL A CA 1
ATOM 750 C C . VAL A 1 98 ? -14.777 -1.803 16.278 1.00 98.38 98 VAL A C 1
ATOM 752 O O . VAL A 1 98 ? -14.456 -1.233 15.237 1.00 98.38 98 VAL A O 1
ATOM 755 N N . SER A 1 99 ? -14.447 -3.072 16.523 1.00 98.31 99 SER A N 1
ATOM 756 C CA . SER A 1 99 ? -13.676 -3.897 15.590 1.00 98.31 99 SER A CA 1
ATOM 757 C C . SER A 1 99 ? -14.390 -4.072 14.250 1.00 98.31 99 SER A C 1
ATOM 759 O O . SER A 1 99 ? -13.746 -4.000 13.207 1.00 98.31 99 SER A O 1
ATOM 761 N N . TYR A 1 100 ? -15.714 -4.250 14.246 1.00 98.12 100 TYR A N 1
ATOM 762 C CA . TYR A 1 100 ? -16.497 -4.332 13.013 1.00 98.12 100 TYR A CA 1
ATOM 763 C C . TYR A 1 100 ? -16.431 -3.032 12.208 1.00 98.12 100 TYR A C 1
ATOM 765 O O . TYR A 1 100 ? -16.185 -3.074 11.009 1.00 98.12 100 TYR A O 1
ATOM 773 N N . LYS A 1 101 ? -16.594 -1.872 12.858 1.00 98.25 101 LYS A N 1
ATOM 774 C CA . LYS A 1 101 ? -16.460 -0.574 12.177 1.00 98.25 101 LYS A CA 1
ATOM 775 C C . LYS A 1 101 ? -15.088 -0.430 11.528 1.00 98.25 101 LYS A C 1
ATOM 777 O O . LYS A 1 101 ? -15.009 -0.144 10.341 1.00 98.25 101 LYS A O 1
ATOM 782 N N . HIS A 1 102 ? -14.032 -0.723 12.285 1.00 98.25 102 HIS A N 1
ATOM 783 C CA . HIS A 1 102 ? -12.670 -0.636 11.777 1.00 98.25 102 HIS A CA 1
ATOM 784 C C . HIS A 1 102 ? -12.438 -1.573 10.585 1.00 98.25 102 HIS A C 1
ATOM 786 O O . HIS A 1 102 ? -12.027 -1.131 9.520 1.00 98.25 102 HIS A O 1
ATOM 792 N N . THR A 1 103 ? -12.772 -2.858 10.728 1.00 98.19 103 THR A N 1
ATOM 793 C CA . THR A 1 103 ? -12.609 -3.846 9.647 1.00 98.19 103 THR A CA 1
ATOM 794 C C . THR A 1 103 ? -13.464 -3.525 8.421 1.00 98.19 103 THR A C 1
ATOM 796 O O . THR A 1 103 ? -13.001 -3.700 7.298 1.00 98.19 103 THR A O 1
ATOM 799 N N . SER A 1 104 ? -14.676 -2.994 8.604 1.00 97.88 104 SER A N 1
ATOM 800 C CA . SER A 1 104 ? -15.522 -2.523 7.504 1.00 97.88 104 SER A CA 1
ATOM 801 C C . SER A 1 104 ? -14.876 -1.367 6.736 1.00 97.88 104 SER A C 1
ATOM 803 O O . SER A 1 104 ? -14.951 -1.344 5.510 1.00 97.88 104 SER A O 1
ATOM 805 N N . GLU A 1 105 ? -14.232 -0.422 7.427 1.00 97.31 105 GLU A N 1
ATOM 806 C CA . GLU A 1 105 ? -13.478 0.667 6.791 1.00 97.31 105 GLU A CA 1
ATOM 807 C C . GLU A 1 105 ? -12.261 0.136 6.021 1.00 97.31 105 GLU A C 1
ATOM 809 O O . GLU A 1 105 ? -11.954 0.627 4.937 1.00 97.31 105 GLU A O 1
ATOM 814 N N . GLU A 1 106 ? -11.573 -0.883 6.544 1.00 97.25 106 GLU A N 1
ATOM 815 C CA . GLU A 1 106 ? -10.436 -1.504 5.853 1.00 97.25 106 GLU A CA 1
ATOM 816 C C . GLU A 1 106 ? -10.858 -2.250 4.587 1.00 97.25 106 GLU A C 1
ATOM 818 O O . GLU A 1 106 ? -10.207 -2.117 3.549 1.00 97.25 106 GLU A O 1
ATOM 823 N N . ILE A 1 107 ? -11.959 -3.003 4.657 1.00 97.50 107 ILE A N 1
ATOM 824 C CA . ILE A 1 107 ? -12.515 -3.733 3.513 1.00 97.50 107 ILE A CA 1
ATOM 825 C C . ILE A 1 107 ? -13.016 -2.754 2.449 1.00 97.50 107 ILE A C 1
ATOM 827 O O . ILE A 1 107 ? -12.796 -2.998 1.266 1.00 97.50 107 ILE A O 1
ATOM 831 N N . SER A 1 108 ? -13.602 -1.618 2.844 1.00 97.50 108 SER A N 1
ATOM 832 C CA . SER A 1 108 ? -14.094 -0.618 1.889 1.00 97.50 108 SER A CA 1
ATOM 833 C C . SER A 1 108 ? -12.989 -0.040 0.992 1.00 97.50 108 SER A C 1
ATOM 835 O O . SER A 1 108 ? -13.250 0.325 -0.151 1.00 97.50 108 SER A O 1
ATOM 837 N N . ARG A 1 109 ? -11.718 -0.058 1.427 1.00 96.75 109 ARG A N 1
ATOM 838 C CA . ARG A 1 109 ? -10.575 0.334 0.574 1.00 96.75 109 ARG A CA 1
ATOM 839 C C . ARG A 1 109 ? -10.455 -0.530 -0.690 1.00 96.75 109 ARG A C 1
ATOM 841 O O . ARG A 1 109 ? -9.887 -0.082 -1.680 1.00 96.75 109 ARG A O 1
ATOM 848 N N . TRP A 1 110 ? -10.982 -1.755 -0.664 1.00 96.44 110 TRP A N 1
ATOM 849 C CA . TRP A 1 110 ? -10.982 -2.682 -1.798 1.00 96.44 110 TRP A CA 1
ATOM 850 C C . TRP A 1 110 ? -12.203 -2.531 -2.711 1.00 96.44 110 TRP A C 1
ATOM 852 O O . TRP A 1 110 ? -12.240 -3.162 -3.769 1.00 96.44 110 TRP A O 1
ATOM 862 N N . ASP A 1 111 ? -13.185 -1.698 -2.349 1.00 97.06 111 ASP A N 1
ATOM 863 C CA . ASP A 1 111 ? -14.421 -1.536 -3.121 1.00 97.06 111 ASP A CA 1
ATOM 864 C C . ASP A 1 111 ? -14.142 -1.098 -4.560 1.00 97.06 111 ASP A C 1
ATOM 866 O O . ASP A 1 111 ? -14.814 -1.554 -5.485 1.00 97.06 111 ASP A O 1
ATOM 870 N N . ASP A 1 112 ? -13.149 -0.235 -4.765 1.00 96.56 112 ASP A N 1
ATOM 871 C CA . ASP A 1 112 ? -12.829 0.298 -6.088 1.00 96.56 112 ASP A CA 1
ATOM 872 C C . ASP A 1 112 ? -12.203 -0.769 -6.991 1.00 96.56 112 ASP A C 1
ATOM 874 O O . ASP A 1 112 ? -12.697 -0.981 -8.097 1.00 96.56 112 ASP A O 1
ATOM 878 N N . VAL A 1 113 ? -11.240 -1.546 -6.481 1.00 94.75 113 VAL A N 1
ATOM 879 C CA . VAL A 1 113 ? -10.651 -2.693 -7.202 1.00 94.75 113 VAL A CA 1
ATOM 880 C C . VAL A 1 113 ? -11.726 -3.725 -7.555 1.00 94.75 113 VAL A C 1
ATOM 882 O O . VAL A 1 113 ? -11.770 -4.249 -8.668 1.00 94.75 113 VAL A O 1
ATOM 885 N N . VAL A 1 114 ? -12.646 -4.007 -6.629 1.00 95.81 114 VAL A N 1
ATOM 886 C CA . VAL A 1 114 ? -13.755 -4.938 -6.876 1.00 95.81 114 VAL A CA 1
ATOM 887 C C . VAL A 1 114 ? -14.709 -4.394 -7.943 1.00 95.81 114 VAL A C 1
ATOM 889 O O . VAL A 1 114 ? -15.148 -5.154 -8.807 1.00 95.81 114 VAL A O 1
ATOM 892 N N . LYS A 1 115 ? -15.040 -3.098 -7.919 1.00 97.25 115 LYS A N 1
ATOM 893 C CA . LYS A 1 115 ? -15.891 -2.465 -8.942 1.00 97.25 115 LYS A CA 1
ATOM 894 C C . LYS A 1 115 ? -15.227 -2.479 -10.312 1.00 97.25 115 LYS A C 1
ATOM 896 O O . LYS A 1 115 ? -15.915 -2.759 -11.288 1.00 97.25 115 LYS A O 1
ATOM 901 N N . GLU A 1 116 ? -13.937 -2.177 -10.394 1.00 95.00 116 GLU A N 1
ATOM 902 C CA . GLU A 1 116 ? -13.170 -2.234 -11.640 1.00 95.00 116 GLU A CA 1
ATOM 903 C C . GLU A 1 116 ? -13.165 -3.651 -12.210 1.00 95.00 116 GLU A C 1
ATOM 905 O O . GLU A 1 116 ? -13.574 -3.846 -13.353 1.00 95.00 116 GLU A O 1
ATOM 910 N N . ASN A 1 117 ? -12.859 -4.654 -11.384 1.00 95.12 117 ASN A N 1
ATOM 911 C CA . ASN A 1 117 ? -12.888 -6.056 -11.801 1.00 95.12 117 ASN A CA 1
ATOM 912 C C . ASN A 1 117 ? -14.286 -6.516 -12.249 1.00 95.12 117 ASN A C 1
ATOM 914 O O . ASN A 1 117 ? -14.396 -7.315 -13.171 1.00 95.12 117 ASN A O 1
ATOM 918 N N . ARG A 1 118 ? -15.365 -6.009 -11.634 1.00 95.88 118 ARG A N 1
ATOM 919 C CA . ARG A 1 118 ? -16.751 -6.295 -12.058 1.00 95.88 118 ARG A CA 1
ATOM 920 C C . ARG A 1 118 ? -17.147 -5.606 -13.363 1.00 95.88 118 ARG A C 1
ATOM 922 O O . ARG A 1 118 ? -18.042 -6.093 -14.043 1.00 95.88 118 ARG A O 1
ATOM 929 N N . LYS A 1 119 ? -16.554 -4.448 -13.662 1.00 97.06 119 LYS A N 1
ATOM 930 C CA . LYS A 1 119 ? -16.805 -3.688 -14.895 1.00 97.06 119 LYS A CA 1
ATOM 931 C C . LYS A 1 119 ? -15.964 -4.183 -16.069 1.00 97.06 119 LYS A C 1
ATOM 933 O O . LYS A 1 119 ? -16.326 -3.906 -17.206 1.00 97.06 119 LYS A O 1
ATOM 938 N N . ALA A 1 120 ? -14.847 -4.856 -15.804 1.00 95.00 120 ALA A N 1
ATOM 939 C CA . ALA A 1 120 ? -13.971 -5.386 -16.837 1.00 95.00 120 ALA A CA 1
ATOM 940 C C . ALA A 1 120 ? -14.699 -6.430 -17.701 1.00 95.00 120 ALA A C 1
ATOM 942 O O . ALA A 1 120 ? -15.324 -7.351 -17.180 1.00 95.00 120 ALA A O 1
ATOM 943 N N . GLU A 1 121 ? -14.590 -6.301 -19.026 1.00 95.25 121 GLU A N 1
ATOM 944 C CA . GLU A 1 121 ? -15.192 -7.243 -19.983 1.00 95.25 121 GLU A CA 1
ATOM 945 C C . GLU A 1 121 ? -14.520 -8.623 -19.932 1.00 95.25 121 GLU A C 1
ATOM 947 O O . GLU A 1 121 ? -15.177 -9.651 -20.089 1.00 95.25 121 GLU A O 1
ATOM 952 N N . GLN A 1 122 ? -13.209 -8.649 -19.679 1.00 93.94 122 GLN A N 1
ATOM 953 C CA . GLN A 1 122 ? -12.423 -9.868 -19.551 1.00 93.94 122 GLN A CA 1
ATOM 954 C C . GLN A 1 122 ? -11.420 -9.734 -18.404 1.00 93.94 122 GLN A C 1
ATOM 956 O O . GLN A 1 122 ? -10.671 -8.762 -18.323 1.00 93.94 122 GLN A O 1
ATOM 961 N N . LEU A 1 123 ? -11.375 -10.753 -17.545 1.00 92.88 123 LEU A N 1
ATOM 962 C CA . LEU A 1 123 ? -10.349 -10.919 -16.519 1.00 92.88 123 LEU A CA 1
ATOM 963 C C . LEU A 1 123 ? -9.412 -12.051 -16.944 1.00 92.88 123 LEU A C 1
ATOM 965 O O . LEU A 1 123 ? -9.859 -13.177 -17.168 1.00 92.88 123 LEU A O 1
ATOM 969 N N . VAL A 1 124 ? -8.117 -11.756 -17.062 1.00 90.19 124 VAL A N 1
ATOM 970 C CA . VAL A 1 124 ? -7.080 -12.746 -17.382 1.00 90.19 124 VAL A CA 1
ATOM 971 C C . VAL A 1 124 ? -6.311 -13.064 -16.109 1.00 90.19 124 VAL A C 1
ATOM 973 O O . VAL A 1 124 ? -5.811 -12.167 -15.438 1.00 90.19 124 VAL A O 1
ATOM 976 N N . PHE A 1 125 ? -6.246 -14.348 -15.769 1.00 90.12 125 PHE A N 1
ATOM 977 C CA . PHE A 1 125 ? -5.541 -14.840 -14.591 1.00 90.12 125 PHE A CA 1
ATOM 978 C C . PHE A 1 125 ? -4.229 -15.512 -15.009 1.00 90.12 125 PHE A C 1
ATOM 980 O O . PHE A 1 125 ? -4.223 -16.219 -16.021 1.00 90.12 125 PHE A O 1
ATOM 987 N N . PRO A 1 126 ? -3.146 -15.364 -14.225 1.00 89.38 126 PRO A N 1
ATOM 988 C CA . PRO A 1 126 ? -3.058 -14.701 -12.911 1.00 89.38 126 PRO A CA 1
ATOM 989 C C . PRO A 1 126 ? -3.040 -13.157 -12.977 1.00 89.38 126 PRO A C 1
ATOM 991 O O . PRO A 1 126 ? -2.364 -12.593 -13.820 1.00 89.38 126 PRO A O 1
ATOM 994 N N . LEU A 1 127 ? -3.760 -12.471 -12.069 1.00 80.19 127 LEU A N 1
ATOM 995 C CA . LEU A 1 127 ? -3.834 -10.990 -12.047 1.00 80.19 127 LEU A CA 1
ATOM 996 C C . LEU A 1 127 ? -2.567 -10.317 -11.501 1.00 80.19 127 LEU A C 1
ATOM 998 O O . LEU A 1 127 ? -2.246 -9.195 -11.883 1.00 80.19 127 LEU A O 1
ATOM 1002 N N . ASN A 1 128 ? -1.885 -10.969 -10.560 1.00 75.75 128 ASN A N 1
ATOM 1003 C CA . ASN A 1 128 ? -0.674 -10.433 -9.952 1.00 75.75 128 ASN A CA 1
ATOM 1004 C C . ASN A 1 128 ? 0.530 -10.965 -10.719 1.00 75.75 128 ASN A C 1
ATOM 1006 O O . ASN A 1 128 ? 1.112 -11.983 -10.333 1.00 75.75 128 ASN A O 1
ATOM 1010 N N . ASP A 1 129 ? 0.908 -10.266 -11.783 1.00 73.00 129 ASP A N 1
ATOM 1011 C CA . ASP A 1 129 ? 2.220 -10.475 -12.373 1.00 73.00 129 ASP A CA 1
ATOM 1012 C C . ASP A 1 129 ? 3.267 -10.139 -11.311 1.00 73.00 129 ASP A C 1
ATOM 1014 O O . ASP A 1 129 ? 3.299 -9.036 -10.752 1.00 73.00 129 ASP A O 1
ATOM 1018 N N . GLN A 1 130 ? 4.120 -11.116 -10.988 1.00 71.94 130 GLN A N 1
ATOM 1019 C CA . GLN A 1 130 ? 5.332 -10.821 -10.235 1.00 71.94 130 GLN A CA 1
ATOM 1020 C C . GLN A 1 130 ? 6.040 -9.688 -10.976 1.00 71.94 130 GLN A C 1
ATOM 1022 O O . GLN A 1 130 ? 6.166 -9.788 -12.200 1.00 71.94 130 GLN A O 1
ATOM 1027 N N . PRO A 1 131 ? 6.483 -8.619 -10.287 1.00 68.06 131 PRO A N 1
ATOM 1028 C CA . PRO A 1 131 ? 7.151 -7.528 -10.969 1.00 68.06 131 PRO A CA 1
ATOM 1029 C C . PRO A 1 131 ? 8.303 -8.140 -11.754 1.00 68.06 131 PRO A C 1
ATOM 1031 O O . PRO A 1 131 ? 9.205 -8.735 -11.154 1.00 68.06 131 PRO A O 1
ATOM 1034 N N . LEU A 1 132 ? 8.224 -8.055 -13.086 1.00 67.25 132 LEU A N 1
ATOM 1035 C CA . LEU A 1 132 ? 9.303 -8.453 -13.974 1.00 67.25 132 LEU A CA 1
ATOM 1036 C C . LEU A 1 132 ? 10.509 -7.651 -13.507 1.00 67.25 132 LEU A C 1
ATOM 1038 O O . LEU A 1 132 ? 10.587 -6.444 -13.736 1.00 67.25 132 LEU A O 1
ATOM 1042 N N . LYS A 1 133 ? 11.401 -8.293 -12.748 1.00 72.31 133 LYS A N 1
ATOM 1043 C CA . LYS A 1 133 ? 12.630 -7.651 -12.306 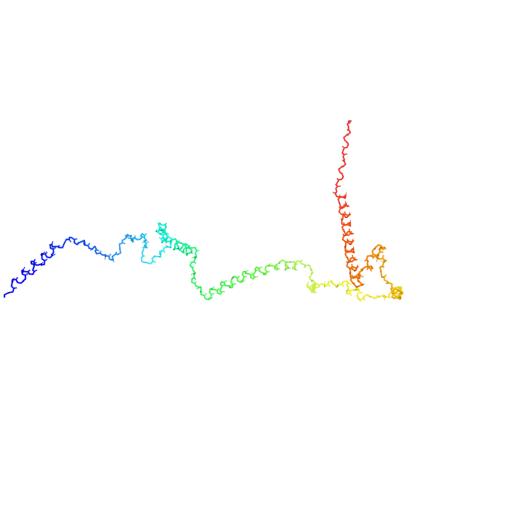1.00 72.31 133 LYS A CA 1
ATOM 1044 C C . LYS A 1 133 ? 13.360 -7.297 -13.594 1.00 72.31 133 LYS A C 1
ATOM 1046 O O . LYS A 1 133 ? 13.646 -8.221 -14.359 1.00 72.31 133 LYS A O 1
ATOM 1051 N N . PRO A 1 134 ? 13.618 -6.011 -13.885 1.00 68.44 134 PRO A N 1
ATOM 1052 C CA . PRO A 1 134 ? 14.441 -5.683 -15.030 1.00 68.44 134 PRO A CA 1
ATOM 1053 C C . PRO A 1 134 ? 15.788 -6.356 -14.780 1.00 68.44 134 PRO A C 1
ATOM 1055 O O . PRO A 1 134 ? 16.467 -6.032 -13.805 1.00 68.44 134 PRO A O 1
ATOM 1058 N N . ALA A 1 135 ? 16.118 -7.357 -15.597 1.00 71.81 135 ALA A N 1
ATOM 1059 C CA . ALA A 1 135 ? 17.426 -7.980 -15.531 1.00 71.81 135 ALA A CA 1
ATOM 1060 C C . ALA A 1 135 ? 18.462 -6.864 -15.744 1.00 71.81 135 ALA A C 1
ATOM 1062 O O . ALA A 1 135 ? 18.316 -6.093 -16.704 1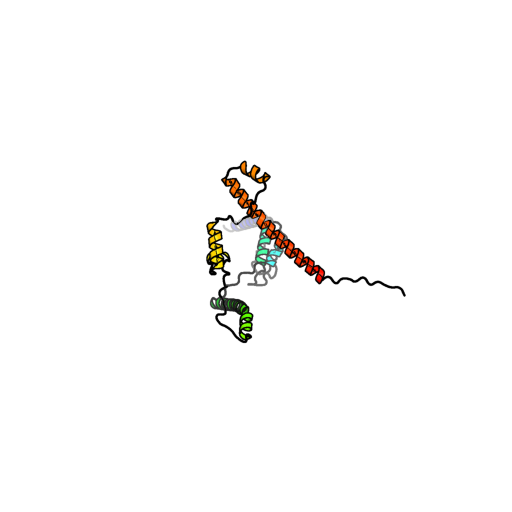.00 71.81 135 ALA A O 1
ATOM 1063 N N . PRO A 1 136 ? 19.453 -6.708 -14.848 1.00 75.19 136 PRO A N 1
ATOM 1064 C CA . PRO A 1 136 ? 20.539 -5.766 -15.053 1.00 75.19 136 PRO A CA 1
ATOM 1065 C C . PRO A 1 136 ? 21.119 -5.947 -16.457 1.00 75.19 136 PRO A C 1
ATOM 1067 O O . PRO A 1 136 ? 21.349 -7.070 -16.902 1.00 75.19 136 PRO A O 1
ATOM 1070 N N . ILE A 1 137 ? 21.359 -4.842 -17.167 1.00 69.94 137 ILE A N 1
ATOM 1071 C CA . ILE A 1 137 ? 21.966 -4.878 -18.511 1.00 69.94 137 ILE A CA 1
ATOM 1072 C C . ILE A 1 137 ? 23.306 -5.632 -18.463 1.00 69.94 137 ILE A C 1
ATOM 1074 O O . ILE A 1 137 ? 23.674 -6.312 -19.413 1.00 69.94 137 ILE A O 1
ATOM 1078 N N . GLU A 1 138 ? 23.988 -5.572 -17.321 1.00 70.75 138 GLU A N 1
ATOM 1079 C CA . GLU A 1 138 ? 25.199 -6.325 -16.996 1.00 70.75 138 GLU A CA 1
ATOM 1080 C C . GLU A 1 138 ? 25.016 -7.847 -17.165 1.00 70.75 138 GLU A C 1
ATOM 1082 O O . GLU A 1 138 ? 25.833 -8.479 -17.832 1.00 70.75 138 GLU A O 1
ATOM 1087 N N . ASP A 1 139 ? 23.909 -8.429 -16.689 1.00 67.50 139 ASP A N 1
ATOM 1088 C CA . ASP A 1 139 ? 23.608 -9.863 -16.845 1.00 67.50 139 ASP A CA 1
ATOM 1089 C C . ASP A 1 139 ? 23.315 -10.231 -18.314 1.00 67.50 139 ASP A C 1
ATOM 1091 O O . ASP A 1 139 ? 23.690 -11.304 -18.804 1.00 67.50 139 ASP A O 1
ATOM 1095 N N . ALA A 1 140 ? 22.693 -9.311 -19.060 1.00 66.75 140 ALA A N 1
ATOM 1096 C CA . ALA A 1 140 ? 22.474 -9.463 -20.499 1.00 66.75 140 ALA A CA 1
ATOM 1097 C C . ALA A 1 140 ? 23.786 -9.358 -21.303 1.00 66.75 140 ALA A C 1
ATOM 1099 O O . ALA A 1 140 ? 23.940 -10.021 -22.326 1.00 66.75 140 ALA A O 1
ATOM 1100 N N . MET A 1 141 ? 24.757 -8.567 -20.835 1.00 67.06 141 MET A N 1
ATOM 1101 C CA . MET A 1 141 ? 26.077 -8.446 -21.463 1.00 67.06 141 MET A CA 1
ATOM 1102 C C . MET A 1 141 ? 26.975 -9.652 -21.166 1.00 67.06 141 MET A C 1
ATOM 1104 O O . MET A 1 141 ? 27.706 -10.085 -22.053 1.00 67.06 141 MET A O 1
ATOM 1108 N N . VAL A 1 142 ? 26.896 -10.243 -19.968 1.00 68.31 142 VAL A N 1
ATOM 1109 C CA . VAL A 1 142 ? 27.661 -11.458 -19.614 1.00 68.31 142 VAL A CA 1
ATOM 1110 C C . VAL A 1 142 ? 27.217 -12.672 -20.440 1.00 68.31 142 VAL A C 1
ATOM 1112 O O . VAL A 1 142 ? 28.030 -13.539 -20.761 1.00 68.31 142 VAL A O 1
ATOM 1115 N N . SER A 1 143 ? 25.939 -12.739 -20.815 1.00 69.00 143 SER A N 1
ATOM 1116 C CA . SER A 1 143 ? 25.390 -13.826 -21.636 1.00 69.00 143 SER A CA 1
ATOM 1117 C C . SER A 1 143 ? 25.554 -13.620 -23.149 1.00 69.00 143 SER A C 1
ATOM 1119 O O . SER A 1 143 ? 25.263 -14.540 -23.920 1.00 69.00 143 SER A O 1
ATOM 1121 N N . TRP A 1 144 ? 26.052 -12.460 -23.592 1.00 79.31 144 TRP A N 1
ATOM 1122 C CA . TRP A 1 144 ? 26.204 -12.150 -25.012 1.00 79.31 144 TRP A CA 1
ATOM 1123 C C . TRP A 1 144 ? 27.383 -12.905 -25.643 1.00 79.31 144 TRP A C 1
ATOM 1125 O O . TRP A 1 144 ? 28.497 -12.923 -25.116 1.00 79.31 144 TRP A O 1
ATOM 1135 N N . LYS A 1 145 ? 27.141 -13.527 -26.801 1.00 82.19 145 LYS A N 1
ATOM 1136 C CA . LYS A 1 145 ? 28.140 -14.276 -27.575 1.00 82.19 145 LYS A CA 1
ATOM 1137 C C . LYS A 1 145 ? 28.019 -13.919 -29.053 1.00 82.19 145 LYS A C 1
ATOM 1139 O O . LYS A 1 145 ? 26.907 -13.850 -29.571 1.00 82.19 145 LYS A O 1
ATOM 1144 N N . ALA A 1 146 ? 29.159 -13.747 -29.721 1.00 86.19 146 ALA A N 1
ATOM 1145 C CA . ALA A 1 146 ? 29.223 -13.583 -31.170 1.00 86.19 146 ALA A CA 1
ATOM 1146 C C . ALA A 1 146 ? 28.643 -14.829 -31.857 1.00 86.19 146 ALA A C 1
ATOM 1148 O O . ALA A 1 146 ? 29.137 -15.936 -31.633 1.00 86.19 146 ALA A O 1
ATOM 1149 N N . SER A 1 147 ? 27.599 -14.657 -32.668 1.00 84.06 147 SER A N 1
ATOM 1150 C CA . SER A 1 147 ? 26.921 -15.775 -33.337 1.00 84.06 147 SER A CA 1
ATOM 1151 C C . SER A 1 147 ? 27.115 -15.750 -34.847 1.00 84.06 147 SER A C 1
ATOM 1153 O O . SER A 1 147 ? 27.062 -16.807 -35.476 1.00 84.06 147 SER A O 1
ATOM 1155 N N . THR A 1 148 ? 27.313 -14.576 -35.449 1.00 92.31 148 THR A N 1
ATOM 1156 C CA . THR A 1 148 ? 27.504 -14.473 -36.900 1.00 92.31 148 THR A CA 1
ATOM 1157 C C . THR A 1 148 ? 28.974 -14.694 -37.278 1.00 92.31 148 THR A C 1
ATOM 1159 O O . THR A 1 148 ? 29.869 -14.392 -36.485 1.00 92.31 148 THR A O 1
ATOM 1162 N N . PRO A 1 149 ? 29.274 -15.218 -38.485 1.00 91.81 149 PRO A N 1
ATOM 1163 C CA . PRO A 1 149 ? 30.657 -15.447 -38.918 1.00 91.81 149 PRO A CA 1
ATOM 1164 C C . PRO A 1 149 ? 31.499 -14.169 -38.892 1.00 91.81 149 PRO A C 1
ATOM 1166 O O . PRO A 1 149 ? 32.649 -14.196 -38.461 1.00 91.81 149 PRO A O 1
ATOM 1169 N N . LEU A 1 150 ? 30.889 -13.042 -39.260 1.00 91.00 150 LEU A N 1
ATOM 1170 C CA . LEU A 1 150 ? 31.516 -11.727 -39.209 1.00 91.00 150 LEU A CA 1
ATOM 1171 C C . LEU A 1 150 ? 31.792 -11.277 -37.764 1.00 91.00 150 LEU A C 1
ATOM 1173 O O . LEU A 1 150 ? 32.888 -10.806 -37.472 1.00 91.00 150 LEU A O 1
ATOM 1177 N N . GLU A 1 151 ? 30.850 -11.462 -36.834 1.00 87.81 151 GLU A N 1
ATOM 1178 C CA . GLU A 1 151 ? 31.074 -11.149 -35.415 1.00 87.81 151 GLU A CA 1
ATOM 1179 C C . GLU A 1 151 ? 32.185 -12.005 -34.803 1.00 87.81 151 GLU A C 1
ATOM 1181 O O . GLU A 1 151 ? 32.994 -11.489 -34.035 1.00 87.81 151 GLU A O 1
ATOM 1186 N N . MET A 1 152 ? 32.252 -13.295 -35.144 1.00 91.00 152 MET A N 1
ATOM 1187 C CA . MET A 1 152 ? 33.303 -14.192 -34.656 1.00 91.00 152 MET A CA 1
ATOM 1188 C C . MET A 1 152 ? 34.683 -13.766 -35.157 1.00 91.00 152 MET A C 1
ATOM 1190 O O . MET A 1 152 ? 35.647 -13.771 -34.388 1.00 91.00 152 MET A O 1
ATOM 1194 N N . GLU A 1 153 ? 34.786 -13.371 -36.426 1.00 90.56 153 GLU A N 1
ATOM 1195 C CA . GLU A 1 153 ? 36.036 -12.884 -37.002 1.00 90.56 153 GLU A CA 1
ATOM 1196 C C . GLU A 1 153 ? 36.481 -11.584 -36.325 1.00 90.56 153 GLU A C 1
ATOM 1198 O O . GLU A 1 153 ? 37.612 -11.508 -35.834 1.00 90.56 153 GLU A O 1
ATOM 1203 N N . ILE A 1 154 ? 35.572 -10.614 -36.183 1.00 85.81 154 ILE A N 1
ATOM 1204 C CA . ILE A 1 154 ? 35.819 -9.349 -35.476 1.00 85.81 154 ILE A CA 1
ATOM 1205 C C . ILE A 1 154 ? 36.247 -9.607 -34.029 1.00 85.81 154 ILE A C 1
ATOM 1207 O O . ILE A 1 154 ? 37.267 -9.081 -33.582 1.00 85.81 154 ILE A O 1
ATOM 1211 N N . PHE A 1 155 ? 35.521 -10.458 -33.304 1.00 84.50 155 PHE A N 1
ATOM 1212 C CA . PHE A 1 155 ? 35.849 -10.828 -31.930 1.00 84.50 155 PHE A CA 1
ATOM 1213 C C . PHE A 1 155 ? 37.241 -11.469 -31.844 1.00 84.50 155 PHE A C 1
ATOM 1215 O O . PHE A 1 155 ? 38.040 -11.116 -30.975 1.00 84.50 155 PHE A O 1
ATOM 1222 N N . SER A 1 156 ? 37.586 -12.348 -32.790 1.00 86.75 156 SER A N 1
ATOM 1223 C CA . SER A 1 156 ? 38.909 -12.976 -32.849 1.00 86.75 156 SER A CA 1
ATOM 1224 C C . SER A 1 156 ? 40.034 -11.959 -33.069 1.00 86.75 156 SER A C 1
ATOM 1226 O O . SER A 1 156 ? 41.087 -12.064 -32.439 1.00 86.75 156 SER A O 1
ATOM 1228 N N . ILE A 1 157 ? 39.817 -10.959 -33.927 1.00 87.75 157 ILE A N 1
ATOM 1229 C CA . ILE A 1 157 ? 40.793 -9.908 -34.234 1.00 87.75 157 ILE A CA 1
ATOM 1230 C C . ILE A 1 157 ? 40.983 -8.992 -33.019 1.00 87.75 157 ILE A C 1
ATOM 1232 O O . ILE A 1 157 ? 42.121 -8.677 -32.661 1.00 87.75 157 ILE A O 1
ATOM 1236 N N . LEU A 1 158 ? 39.891 -8.618 -32.348 1.00 80.12 158 LEU A N 1
ATOM 1237 C CA . LEU A 1 158 ? 39.920 -7.787 -31.143 1.00 80.12 158 LEU A CA 1
ATOM 1238 C C . LEU A 1 158 ? 40.662 -8.480 -29.990 1.00 80.12 158 LEU A C 1
ATOM 1240 O O . LEU A 1 158 ? 41.507 -7.862 -29.340 1.00 80.12 158 LEU A O 1
ATOM 1244 N N . HIS A 1 159 ? 40.428 -9.780 -29.780 1.00 74.94 159 HIS A N 1
ATOM 1245 C CA . HIS A 1 159 ? 41.128 -10.551 -28.749 1.00 74.94 159 HIS A CA 1
ATOM 1246 C C . HIS A 1 159 ? 42.615 -10.772 -29.053 1.00 74.94 159 HIS A C 1
ATOM 1248 O O . HIS A 1 159 ? 43.442 -10.704 -28.141 1.00 74.94 159 HIS A O 1
ATOM 1254 N N . LYS A 1 160 ? 42.979 -11.011 -30.319 1.00 80.25 160 LYS A N 1
ATOM 1255 C CA . LYS A 1 160 ? 44.377 -11.223 -30.735 1.00 80.25 160 LYS A CA 1
ATOM 1256 C C . LYS A 1 160 ? 45.235 -9.975 -30.557 1.00 80.25 160 LYS A C 1
ATOM 1258 O O . LYS A 1 160 ? 46.378 -10.082 -30.123 1.00 80.25 160 LYS A O 1
ATOM 1263 N N . ASN A 1 161 ? 44.686 -8.799 -30.854 1.00 70.12 161 ASN A N 1
ATOM 1264 C CA . ASN A 1 161 ? 45.447 -7.554 -30.820 1.00 70.12 161 ASN A CA 1
ATOM 1265 C C . ASN A 1 161 ? 45.626 -6.953 -29.416 1.00 70.12 161 ASN A C 1
ATOM 1267 O O . ASN A 1 161 ? 46.303 -5.934 -29.305 1.00 70.12 161 ASN A O 1
ATOM 1271 N N . LYS A 1 162 ? 45.049 -7.548 -28.353 1.00 63.34 162 LYS A N 1
ATOM 1272 C CA . LYS A 1 162 ? 45.068 -7.014 -26.969 1.00 63.34 162 LYS A CA 1
ATOM 1273 C C . LYS A 1 162 ? 44.853 -5.493 -26.924 1.00 63.34 162 LYS A C 1
ATOM 1275 O O . LYS A 1 162 ? 45.483 -4.796 -26.128 1.00 63.34 162 LYS A O 1
ATOM 1280 N N . GLN A 1 163 ? 44.027 -4.968 -27.830 1.00 56.72 163 GLN A N 1
ATOM 1281 C CA . GLN A 1 163 ? 43.904 -3.530 -28.002 1.00 56.72 163 GLN A CA 1
ATOM 1282 C C . GLN A 1 163 ? 43.275 -2.937 -26.739 1.00 56.72 163 GLN A C 1
ATOM 1284 O O . GLN A 1 163 ? 42.201 -3.387 -26.327 1.00 56.72 163 GLN A O 1
ATOM 1289 N N . PRO A 1 164 ? 43.912 -1.939 -26.104 1.00 54.75 164 PRO A N 1
ATOM 1290 C CA . PRO A 1 164 ? 43.227 -1.151 -25.103 1.00 54.75 164 PRO A CA 1
ATOM 1291 C C . PRO A 1 164 ? 42.165 -0.326 -25.833 1.00 54.75 164 PRO A C 1
ATOM 1293 O O . PRO A 1 164 ? 42.459 0.385 -26.786 1.00 54.75 164 PRO A O 1
ATOM 1296 N N . ILE A 1 165 ? 40.921 -0.437 -25.381 1.00 54.75 165 ILE A N 1
ATOM 1297 C CA . ILE A 1 165 ? 39.723 0.126 -26.026 1.00 54.75 165 ILE A CA 1
ATOM 1298 C C . ILE A 1 165 ? 39.699 1.683 -26.012 1.00 54.75 165 ILE A C 1
ATOM 1300 O O . ILE A 1 165 ? 38.756 2.283 -26.511 1.00 54.75 165 ILE A O 1
ATOM 1304 N N . ASN A 1 166 ? 40.730 2.366 -25.494 1.00 49.72 166 ASN A N 1
ATOM 1305 C CA . ASN A 1 166 ? 40.747 3.824 -25.309 1.00 49.72 166 ASN A CA 1
ATOM 1306 C C . ASN A 1 166 ? 41.906 4.527 -26.035 1.00 49.72 166 ASN A C 1
ATOM 1308 O O . ASN A 1 166 ? 43.067 4.146 -25.871 1.00 49.72 166 ASN A O 1
ATOM 1312 N N . ASP A 1 167 ? 41.572 5.624 -26.725 1.00 51.72 167 ASP A N 1
ATOM 1313 C CA . ASP A 1 167 ? 42.503 6.637 -27.244 1.00 51.72 167 ASP A CA 1
ATOM 1314 C C . ASP A 1 167 ? 43.466 7.145 -26.151 1.00 51.72 167 ASP A C 1
ATOM 1316 O O . ASP A 1 167 ? 43.072 7.231 -24.986 1.00 51.72 167 ASP A O 1
ATOM 1320 N N . PRO A 1 168 ? 44.724 7.508 -26.472 1.00 57.62 168 PRO A N 1
ATOM 1321 C CA . PRO A 1 168 ? 45.705 7.929 -25.473 1.00 57.62 168 PRO A CA 1
ATOM 1322 C C . PRO A 1 168 ? 45.268 9.211 -24.740 1.00 57.62 168 PRO A C 1
ATOM 1324 O O . PRO A 1 168 ? 45.136 10.285 -25.315 1.00 57.62 168 PRO A O 1
ATOM 1327 N N . LEU A 1 169 ? 45.042 9.066 -23.429 1.00 55.38 169 LEU A N 1
ATOM 1328 C CA . LEU A 1 169 ? 44.310 10.018 -22.577 1.00 55.38 169 LEU A CA 1
ATOM 1329 C C . LEU A 1 169 ? 45.130 11.179 -21.981 1.00 55.38 169 LEU A C 1
ATOM 1331 O O . LEU A 1 169 ? 44.592 11.868 -21.115 1.00 55.38 169 LEU A O 1
ATOM 1335 N N . LEU A 1 170 ? 46.406 11.373 -22.337 1.00 55.00 170 LEU A N 1
ATOM 1336 C CA . LEU A 1 170 ? 47.276 12.312 -21.612 1.00 55.00 170 LEU A CA 1
ATOM 1337 C C . LEU A 1 170 ? 48.052 13.270 -22.520 1.00 55.00 170 LEU A C 1
ATOM 1339 O O . LEU A 1 170 ? 48.571 12.878 -23.561 1.00 55.00 170 LEU A O 1
ATOM 1343 N N . THR A 1 171 ? 48.150 14.528 -22.091 1.00 68.62 171 THR A N 1
ATOM 1344 C CA . THR A 1 171 ? 49.000 15.551 -22.711 1.00 68.62 171 THR A CA 1
ATOM 1345 C C . THR A 1 171 ? 50.428 15.486 -22.141 1.00 68.62 171 THR A C 1
ATOM 1347 O O . THR A 1 171 ? 50.615 15.082 -20.993 1.00 68.62 171 THR A O 1
ATOM 1350 N N . PRO A 1 172 ? 51.466 15.910 -22.886 1.00 64.19 172 PRO A N 1
ATOM 1351 C CA . PRO A 1 172 ? 52.870 15.760 -22.466 1.00 64.19 172 PRO A CA 1
ATOM 1352 C C . PRO A 1 172 ? 53.225 16.486 -21.154 1.00 64.19 172 PRO A C 1
ATOM 1354 O O . PRO A 1 172 ? 54.127 16.071 -20.430 1.00 64.19 172 PRO A O 1
ATOM 1357 N N . LEU A 1 173 ? 52.485 17.542 -20.803 1.00 57.31 173 LEU A N 1
ATOM 1358 C CA . LEU A 1 173 ? 52.619 18.240 -19.520 1.00 57.31 173 LEU A CA 1
ATOM 1359 C C . LEU A 1 173 ? 52.143 17.368 -18.339 1.00 57.31 173 LEU A C 1
ATOM 1361 O O . LEU A 1 173 ? 52.715 17.403 -17.251 1.00 57.31 173 LEU A O 1
ATOM 1365 N N . GLU A 1 174 ? 51.100 16.571 -18.562 1.00 56.25 174 GLU A N 1
ATOM 1366 C CA . GLU A 1 174 ? 50.490 15.689 -17.564 1.00 56.25 174 GLU A CA 1
ATOM 1367 C C . GLU A 1 174 ? 51.311 14.403 -17.379 1.00 56.25 174 GLU A C 1
ATOM 1369 O O . GLU A 1 174 ? 51.350 13.839 -16.288 1.00 56.25 174 GLU A O 1
ATOM 1374 N N . GLU A 1 175 ? 52.035 13.959 -18.411 1.00 63.53 175 GLU A N 1
ATOM 1375 C CA . GLU A 1 175 ? 52.969 12.831 -18.301 1.00 63.53 175 GLU A CA 1
ATOM 1376 C C . GLU A 1 175 ? 54.151 13.175 -17.388 1.00 63.53 175 GLU A C 1
ATOM 1378 O O . GLU A 1 175 ? 54.586 12.347 -16.583 1.00 63.53 175 GLU A O 1
ATOM 1383 N N . ALA A 1 176 ? 54.634 14.418 -17.469 1.00 64.62 176 ALA A N 1
ATOM 1384 C CA . ALA A 1 176 ? 55.717 14.915 -16.628 1.00 64.62 176 ALA A CA 1
ATOM 1385 C C . ALA A 1 176 ? 55.312 15.009 -15.147 1.00 64.62 176 ALA A C 1
ATOM 1387 O O . ALA A 1 176 ? 56.130 14.703 -14.279 1.00 64.62 176 ALA A O 1
ATOM 1388 N N . SER A 1 177 ? 54.057 15.372 -14.848 1.00 57.47 177 SER A N 1
ATOM 1389 C CA . SER A 1 177 ? 53.567 15.435 -13.464 1.00 57.47 177 SER A CA 1
ATOM 1390 C C . SER A 1 177 ? 53.326 14.045 -12.867 1.00 57.47 177 SER A C 1
ATOM 1392 O O . SER A 1 177 ? 53.654 13.815 -11.704 1.00 57.47 177 SER A O 1
ATOM 1394 N N . LEU A 1 178 ? 52.847 13.082 -13.666 1.00 55.53 178 LEU A N 1
ATOM 1395 C CA . LEU A 1 178 ? 52.666 11.695 -13.222 1.00 55.53 178 LEU A CA 1
ATOM 1396 C C . LEU A 1 178 ? 53.993 10.971 -12.962 1.00 55.53 178 LEU A C 1
ATOM 1398 O O . LEU A 1 178 ? 54.044 10.092 -12.106 1.00 55.53 178 LEU A O 1
ATOM 1402 N N . LYS A 1 179 ? 55.076 11.347 -13.652 1.00 61.34 179 LYS A N 1
ATOM 1403 C CA . LYS A 1 179 ? 56.416 10.771 -13.446 1.00 61.34 179 LYS A CA 1
ATOM 1404 C C . LYS A 1 179 ? 57.036 11.133 -12.086 1.00 61.34 179 LYS A C 1
ATOM 1406 O O . LYS A 1 179 ? 57.987 10.478 -11.670 1.00 61.34 179 LYS A O 1
ATOM 1411 N N . ALA A 1 180 ? 56.507 12.148 -11.398 1.00 60.69 180 ALA A N 1
ATOM 1412 C CA . ALA A 1 180 ? 56.989 12.614 -10.096 1.00 60.69 180 ALA A CA 1
ATOM 1413 C C . ALA A 1 180 ? 56.342 11.903 -8.883 1.00 60.69 180 ALA A C 1
ATOM 1415 O O . ALA A 1 180 ? 56.732 12.181 -7.751 1.00 60.69 180 ALA A O 1
ATOM 1416 N N . MET A 1 181 ? 55.378 10.995 -9.096 1.00 57.50 181 MET A N 1
ATOM 1417 C CA . MET A 1 181 ? 54.620 10.292 -8.044 1.00 57.50 181 MET A CA 1
ATOM 1418 C C . MET A 1 181 ? 54.863 8.770 -8.075 1.00 57.50 181 MET A C 1
ATOM 1420 O O . MET A 1 181 ? 55.391 8.234 -9.051 1.00 57.50 181 MET A O 1
ATOM 1424 N N . SER A 1 182 ? 54.477 8.050 -7.013 1.00 68.44 182 SER A N 1
ATOM 1425 C CA . SER A 1 182 ? 54.571 6.581 -6.969 1.00 68.44 182 SER A CA 1
ATOM 1426 C C . SER A 1 182 ? 53.669 5.923 -8.031 1.00 68.44 182 SER A C 1
ATOM 1428 O O . SER A 1 182 ? 52.591 6.422 -8.357 1.00 68.44 182 SER A O 1
ATOM 1430 N N . LEU A 1 183 ? 54.112 4.797 -8.603 1.00 63.38 183 LEU A N 1
ATOM 1431 C CA . LEU A 1 183 ? 53.483 4.180 -9.783 1.00 63.38 183 LEU A CA 1
ATOM 1432 C C . LEU A 1 183 ? 52.053 3.669 -9.550 1.00 63.38 183 LEU A C 1
ATOM 1434 O O . LEU A 1 183 ? 51.299 3.514 -10.511 1.00 63.38 183 LEU A O 1
ATOM 1438 N N . GLU A 1 184 ? 51.703 3.357 -8.307 1.00 69.25 184 GLU A N 1
ATOM 1439 C CA . GLU A 1 184 ? 50.409 2.784 -7.933 1.00 69.25 184 GLU A CA 1
ATOM 1440 C C . GLU A 1 184 ? 49.379 3.892 -7.675 1.00 69.25 184 GLU A C 1
ATOM 1442 O O . GLU A 1 184 ? 48.346 3.938 -8.343 1.00 69.25 184 GLU A O 1
ATOM 1447 N N . GLU A 1 185 ? 49.737 4.893 -6.865 1.00 73.12 185 GLU A N 1
ATOM 1448 C CA . GLU A 1 185 ? 48.906 6.077 -6.602 1.00 73.12 185 GLU A CA 1
ATOM 1449 C C . GLU A 1 185 ? 48.637 6.893 -7.882 1.00 73.12 185 GLU A C 1
ATOM 1451 O O . GLU A 1 185 ? 47.536 7.403 -8.103 1.00 73.12 185 GLU A O 1
ATOM 1456 N N . ALA A 1 186 ? 49.619 6.970 -8.786 1.00 68.50 186 ALA A N 1
ATOM 1457 C CA . ALA A 1 186 ? 49.467 7.625 -10.083 1.00 68.50 186 ALA A CA 1
ATOM 1458 C C . ALA A 1 186 ? 48.418 6.937 -10.979 1.00 68.50 186 ALA A C 1
ATOM 1460 O O . ALA A 1 186 ? 47.704 7.609 -11.732 1.00 68.50 186 ALA A O 1
ATOM 1461 N N . LYS A 1 187 ? 48.298 5.604 -10.905 1.00 76.19 187 LYS A N 1
ATOM 1462 C CA . LYS A 1 187 ? 47.295 4.841 -11.666 1.00 76.19 187 LYS A CA 1
ATOM 1463 C C . LYS A 1 187 ? 45.898 5.037 -11.092 1.00 76.19 187 LYS A C 1
ATOM 1465 O O . LYS A 1 187 ? 44.959 5.242 -11.860 1.00 76.19 187 LYS A O 1
ATOM 1470 N N . GLU A 1 188 ? 45.772 5.021 -9.770 1.00 78.31 188 GLU A N 1
ATOM 1471 C CA . GLU A 1 188 ? 44.497 5.219 -9.076 1.00 78.31 188 GLU A CA 1
ATOM 1472 C C . GLU A 1 188 ? 43.942 6.624 -9.321 1.00 78.31 188 GLU A C 1
ATOM 1474 O O . GLU A 1 188 ? 42.822 6.767 -9.814 1.00 78.31 188 GLU A O 1
ATOM 1479 N N . ARG A 1 189 ? 44.766 7.664 -9.141 1.00 75.50 189 ARG A N 1
ATOM 1480 C CA . ARG A 1 189 ? 44.389 9.061 -9.428 1.00 75.50 189 ARG A CA 1
ATOM 1481 C C . ARG A 1 189 ? 43.971 9.264 -10.881 1.00 75.50 189 ARG A C 1
ATOM 1483 O O . ARG A 1 189 ? 43.010 9.979 -11.164 1.00 75.50 189 ARG A O 1
ATOM 1490 N N . ARG A 1 190 ? 44.669 8.622 -11.822 1.00 76.44 190 ARG A N 1
ATOM 1491 C CA . ARG A 1 190 ? 44.320 8.674 -13.248 1.00 76.44 190 ARG A CA 1
ATOM 1492 C C . ARG A 1 190 ? 42.968 8.011 -13.517 1.00 76.44 190 ARG A C 1
ATOM 1494 O O . ARG A 1 190 ? 42.173 8.561 -14.278 1.00 76.44 190 ARG A O 1
ATOM 1501 N N . ALA A 1 191 ? 42.690 6.873 -12.885 1.00 82.00 191 ALA A N 1
ATOM 1502 C CA . ALA A 1 191 ? 41.411 6.182 -13.016 1.00 82.00 191 ALA A CA 1
ATOM 1503 C C . ALA A 1 191 ? 40.251 6.998 -12.421 1.00 82.00 191 ALA A C 1
ATOM 1505 O O . ALA A 1 191 ? 39.182 7.091 -13.026 1.00 82.00 191 ALA A O 1
ATOM 1506 N N . GLU A 1 192 ? 40.457 7.631 -11.268 1.00 83.81 192 GLU A N 1
ATOM 1507 C CA . GLU A 1 192 ? 39.468 8.503 -10.625 1.00 83.81 192 GLU A CA 1
ATOM 1508 C C . GLU A 1 192 ? 39.143 9.735 -11.474 1.00 83.81 192 GLU A C 1
ATOM 1510 O O . GLU A 1 192 ? 37.972 10.041 -11.712 1.00 83.81 192 GLU A O 1
ATOM 1515 N N . LEU A 1 193 ? 40.168 10.406 -12.005 1.00 82.81 193 LEU A N 1
ATOM 1516 C CA . LEU A 1 193 ? 39.997 11.598 -12.835 1.00 82.81 193 LEU A CA 1
ATOM 1517 C C . LEU A 1 193 ? 39.251 11.268 -14.135 1.00 82.81 193 LEU A C 1
ATOM 1519 O O . LEU A 1 193 ? 38.340 11.994 -14.538 1.00 82.81 193 LEU A O 1
ATOM 1523 N N . GLN A 1 194 ? 39.569 10.135 -14.765 1.00 81.12 194 GLN A N 1
ATOM 1524 C CA . GLN A 1 194 ? 38.859 9.665 -15.957 1.00 81.12 194 GLN A CA 1
ATOM 1525 C C . GLN A 1 194 ? 37.375 9.419 -15.683 1.00 81.12 194 GLN A C 1
ATOM 1527 O O . GLN A 1 194 ? 36.528 9.873 -16.455 1.00 81.12 194 GLN A O 1
ATOM 1532 N N . LYS A 1 195 ? 37.052 8.766 -14.560 1.00 85.44 195 LYS A N 1
ATOM 1533 C CA . LYS A 1 195 ? 35.663 8.555 -14.132 1.00 85.44 195 LYS A CA 1
ATOM 1534 C C . LYS A 1 195 ? 34.943 9.889 -13.928 1.00 85.44 195 LYS A C 1
ATOM 1536 O O . LYS A 1 195 ? 33.842 10.070 -14.445 1.00 85.44 195 LYS A O 1
ATOM 1541 N N . ALA A 1 196 ? 35.574 10.847 -13.248 1.00 83.00 196 ALA A N 1
ATOM 1542 C CA . ALA A 1 196 ? 34.989 12.165 -13.003 1.00 83.00 196 ALA A CA 1
ATOM 1543 C C . ALA A 1 196 ? 34.711 12.935 -14.306 1.00 83.00 196 ALA A C 1
ATOM 1545 O O . ALA A 1 196 ? 33.618 13.475 -14.486 1.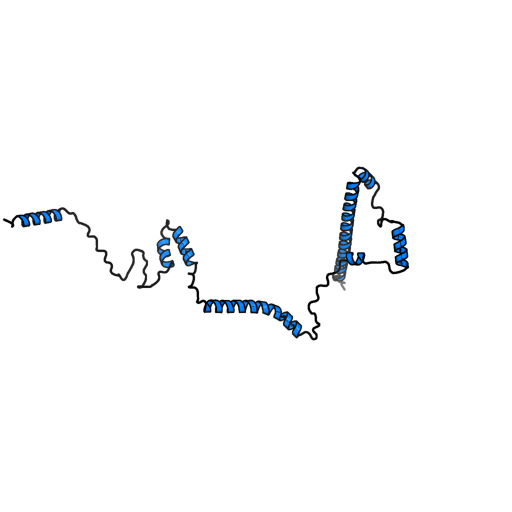00 83.00 196 ALA A O 1
ATOM 1546 N N . ARG A 1 197 ? 35.658 12.930 -15.253 1.00 83.38 197 ARG A N 1
ATOM 1547 C CA . ARG A 1 197 ? 35.513 13.615 -16.547 1.00 83.38 197 ARG A CA 1
ATOM 1548 C C . ARG A 1 197 ? 34.439 12.963 -17.428 1.00 83.38 197 ARG A C 1
ATOM 1550 O O . ARG A 1 197 ? 33.663 13.676 -18.063 1.00 83.38 197 ARG A O 1
ATOM 1557 N N . ALA A 1 198 ? 34.348 11.631 -17.435 1.00 87.69 198 ALA A N 1
ATOM 1558 C CA . ALA A 1 198 ? 33.298 10.910 -18.156 1.00 87.69 198 ALA A CA 1
ATOM 1559 C C . ALA A 1 198 ? 31.901 11.237 -17.603 1.00 87.69 198 ALA A C 1
ATOM 1561 O O . ALA A 1 198 ? 30.986 11.541 -18.372 1.00 87.69 198 ALA A O 1
ATOM 1562 N N . LEU A 1 199 ? 31.752 11.253 -16.274 1.00 88.00 199 LEU A N 1
ATOM 1563 C CA . LEU A 1 199 ? 30.501 11.634 -15.618 1.00 88.00 199 LEU A CA 1
ATOM 1564 C C . LEU A 1 199 ? 30.101 13.070 -15.972 1.00 88.00 199 LEU A C 1
ATOM 1566 O O . LEU A 1 199 ? 28.970 13.300 -16.398 1.00 88.00 199 LEU A O 1
ATOM 1570 N N . GLN A 1 200 ? 31.027 14.025 -15.861 1.00 87.81 200 GLN A N 1
ATOM 1571 C CA . GLN A 1 200 ? 30.777 15.426 -16.215 1.00 87.81 200 GLN A CA 1
ATOM 1572 C C . GLN A 1 200 ? 30.334 15.579 -17.676 1.00 87.81 200 GLN A C 1
ATOM 1574 O O . GLN A 1 200 ? 29.312 16.211 -17.938 1.00 87.81 200 GLN A O 1
ATOM 1579 N N . SER A 1 201 ? 31.032 14.935 -18.615 1.00 91.00 201 SER A N 1
ATOM 1580 C CA . SER A 1 201 ? 30.684 14.960 -20.043 1.00 91.00 201 SER A CA 1
ATOM 1581 C C . SER A 1 201 ? 29.273 14.425 -20.311 1.00 91.00 201 SER A C 1
ATOM 1583 O O . SER A 1 201 ? 28.495 15.043 -21.043 1.00 91.00 201 SER A O 1
ATOM 1585 N N . TYR A 1 202 ? 28.894 13.319 -19.663 1.00 91.19 202 TYR A N 1
ATOM 1586 C CA . TYR A 1 202 ? 27.549 12.756 -19.783 1.00 91.19 202 TYR A CA 1
ATOM 1587 C C . TYR A 1 202 ? 26.470 13.726 -19.280 1.00 91.19 202 TYR A C 1
ATOM 1589 O O . TYR A 1 202 ? 25.469 13.960 -19.967 1.00 91.19 202 TYR A O 1
ATOM 1597 N N . TYR A 1 203 ? 26.689 14.345 -18.116 1.00 91.69 203 TYR A N 1
ATOM 1598 C CA . TYR A 1 203 ? 25.775 15.351 -17.575 1.00 91.69 203 TYR A CA 1
ATOM 1599 C C . TYR A 1 203 ? 25.672 16.582 -18.477 1.00 91.69 203 TYR A C 1
ATOM 1601 O O . TYR A 1 203 ? 24.563 17.051 -18.743 1.00 91.69 203 TYR A O 1
ATOM 1609 N N . GLU A 1 204 ? 26.787 17.075 -19.014 1.00 91.38 204 GLU A N 1
ATOM 1610 C CA . GLU A 1 204 ? 26.785 18.186 -19.964 1.00 91.38 204 GLU A CA 1
ATOM 1611 C C . GLU A 1 204 ? 26.032 17.846 -21.253 1.00 91.38 204 GLU A C 1
ATOM 1613 O O . GLU A 1 204 ? 25.239 18.655 -21.738 1.00 91.38 204 GLU A O 1
ATOM 1618 N N . ALA A 1 205 ? 26.244 16.656 -21.819 1.00 94.62 205 ALA A N 1
ATOM 1619 C CA . ALA A 1 205 ? 25.553 16.206 -23.023 1.00 94.62 205 ALA A CA 1
ATOM 1620 C C . ALA A 1 205 ? 24.037 16.100 -22.792 1.00 94.62 205 ALA A C 1
ATOM 1622 O O . ALA A 1 205 ? 23.248 16.594 -23.608 1.00 94.62 205 ALA A O 1
ATOM 1623 N N . LYS A 1 206 ? 23.622 15.539 -21.648 1.00 94.62 206 LYS A N 1
ATOM 1624 C CA . LYS A 1 206 ? 22.216 15.483 -21.229 1.00 94.62 206 LYS A CA 1
ATOM 1625 C C . LYS A 1 206 ? 21.628 16.886 -21.069 1.00 94.62 206 LYS A C 1
ATOM 1627 O O . LYS A 1 206 ? 20.585 17.173 -21.656 1.00 94.62 206 LYS A O 1
ATOM 1632 N N . ALA A 1 207 ? 22.324 17.788 -20.377 1.00 93.69 207 ALA A N 1
ATOM 1633 C CA . ALA A 1 207 ? 21.887 19.167 -20.175 1.00 93.69 207 ALA A CA 1
ATOM 1634 C C . ALA A 1 207 ? 21.785 19.952 -21.496 1.00 93.69 207 ALA A C 1
ATOM 1636 O O . ALA A 1 207 ? 20.798 20.654 -21.725 1.00 93.69 207 ALA A O 1
ATOM 1637 N N . ARG A 1 208 ? 22.753 19.801 -22.414 1.00 95.31 208 ARG A N 1
ATOM 1638 C CA . ARG A 1 208 ? 22.702 20.403 -23.761 1.00 95.31 208 ARG A CA 1
ATOM 1639 C C . ARG A 1 208 ? 21.504 19.880 -24.554 1.00 95.31 208 ARG A C 1
ATOM 1641 O O . ARG A 1 208 ? 20.803 20.672 -25.188 1.00 95.31 208 ARG A O 1
ATOM 1648 N N . ARG A 1 209 ? 21.232 18.570 -24.499 1.00 94.94 209 ARG A N 1
ATOM 1649 C CA . ARG A 1 209 ? 20.069 17.950 -25.153 1.00 94.94 209 ARG A CA 1
ATOM 1650 C C . ARG A 1 209 ? 18.758 18.482 -24.580 1.00 94.94 209 ARG A C 1
ATOM 1652 O O . ARG A 1 209 ? 17.898 18.904 -25.349 1.00 94.94 209 ARG A O 1
ATOM 1659 N N . GLU A 1 210 ? 18.620 18.528 -23.259 1.00 94.31 210 GLU A N 1
ATOM 1660 C CA . GLU A 1 210 ? 17.443 19.088 -22.588 1.00 94.31 210 GLU A CA 1
ATOM 1661 C C . GLU A 1 210 ? 17.242 20.571 -22.915 1.00 94.31 210 GLU A C 1
ATOM 1663 O O . GLU A 1 210 ? 16.126 20.974 -23.239 1.00 94.31 210 GLU A O 1
ATOM 1668 N N . LYS A 1 211 ? 18.311 21.382 -22.911 1.00 94.75 211 LYS A N 1
ATOM 1669 C CA . LYS A 1 211 ? 18.257 22.796 -23.312 1.00 94.75 211 LYS A CA 1
ATOM 1670 C C . LYS A 1 211 ? 17.788 22.946 -24.757 1.00 94.75 211 LYS A C 1
ATOM 1672 O O . LYS A 1 211 ? 16.949 23.799 -25.016 1.00 94.75 211 LYS A O 1
ATOM 1677 N N . LYS A 1 212 ? 18.265 22.101 -25.680 1.00 94.88 212 LYS A N 1
ATOM 1678 C CA . LYS A 1 212 ? 17.835 22.097 -27.090 1.00 94.88 212 LYS A CA 1
ATOM 1679 C C . LYS A 1 212 ? 16.373 21.675 -27.254 1.00 94.88 212 LYS A C 1
ATOM 1681 O O . LYS A 1 212 ? 15.669 22.241 -28.082 1.00 94.88 212 LYS A O 1
ATOM 1686 N N . ILE A 1 213 ? 15.904 20.700 -26.473 1.00 92.94 213 ILE A N 1
ATOM 1687 C CA . ILE A 1 213 ? 14.489 20.298 -26.448 1.00 92.94 213 ILE A CA 1
ATOM 1688 C C . ILE A 1 213 ? 13.626 21.455 -25.935 1.00 92.94 213 ILE A C 1
ATOM 1690 O O . ILE A 1 213 ? 12.637 21.812 -26.572 1.00 92.94 213 ILE A O 1
ATOM 1694 N N . LYS A 1 214 ? 14.018 22.077 -24.818 1.00 91.69 214 LYS A N 1
ATOM 1695 C CA . LYS A 1 214 ? 13.293 23.198 -24.207 1.00 91.69 214 LYS A CA 1
ATOM 1696 C C . LYS A 1 214 ? 13.303 24.447 -25.095 1.00 91.69 214 LYS A C 1
ATOM 1698 O O . LYS A 1 214 ? 12.256 25.065 -25.243 1.00 91.69 214 LYS A O 1
ATOM 1703 N N . SER A 1 215 ? 14.428 24.788 -25.730 1.00 89.38 215 SER A N 1
ATOM 1704 C CA . SER A 1 215 ? 14.515 25.941 -26.638 1.00 89.38 215 SER A CA 1
ATOM 1705 C C . SER A 1 215 ? 13.662 25.747 -27.886 1.00 89.38 215 SER A C 1
ATOM 1707 O O . SER A 1 215 ? 12.940 26.659 -28.271 1.00 89.38 215 SER A O 1
ATOM 1709 N N . LYS A 1 216 ? 13.665 24.541 -28.470 1.00 87.44 216 LYS A N 1
ATOM 1710 C CA . LYS A 1 216 ? 12.746 24.190 -29.556 1.00 87.44 216 LYS A CA 1
ATOM 1711 C C . LYS A 1 216 ? 11.293 24.291 -29.098 1.00 87.44 216 LYS A C 1
ATOM 1713 O O . LYS A 1 216 ? 10.513 24.953 -29.764 1.00 87.44 216 LYS A O 1
ATOM 1718 N N . LYS A 1 217 ? 10.937 23.700 -27.949 1.00 88.81 217 LYS A N 1
ATOM 1719 C CA . LYS A 1 217 ? 9.582 23.797 -27.381 1.00 88.81 217 LYS A CA 1
ATOM 1720 C C . LYS A 1 217 ? 9.152 25.262 -27.226 1.00 88.81 217 LYS A C 1
ATOM 1722 O O . LYS A 1 217 ? 8.069 25.607 -27.664 1.00 88.81 217 LYS A O 1
ATOM 1727 N N . TYR A 1 218 ? 10.001 26.134 -26.685 1.00 82.44 218 TYR A N 1
ATOM 1728 C CA . TYR A 1 218 ? 9.693 27.563 -26.585 1.00 82.44 218 TYR A CA 1
ATOM 1729 C C . TYR A 1 218 ? 9.412 28.183 -27.962 1.00 82.44 218 TYR A C 1
ATOM 1731 O O . TYR A 1 218 ? 8.341 28.740 -28.154 1.00 82.44 218 TYR A O 1
ATOM 1739 N N . VAL A 1 219 ? 10.301 27.982 -28.941 1.00 80.31 219 VAL A N 1
ATOM 1740 C CA . VAL A 1 219 ? 10.141 28.511 -30.310 1.00 80.31 219 VAL A CA 1
ATOM 1741 C C . VAL A 1 219 ? 8.854 28.026 -30.993 1.00 80.31 219 VAL A C 1
ATOM 1743 O O . VAL A 1 219 ? 8.228 28.800 -31.705 1.00 80.31 219 VAL A O 1
ATOM 1746 N N . TYR A 1 220 ? 8.431 26.776 -30.774 1.00 72.62 220 TYR A N 1
ATOM 1747 C CA . TYR A 1 220 ? 7.202 26.239 -31.376 1.00 72.62 220 TYR A CA 1
ATOM 1748 C C . TYR A 1 220 ? 5.907 26.685 -30.676 1.00 72.62 220 TYR A C 1
ATOM 1750 O O . TYR A 1 220 ? 4.862 26.693 -31.318 1.00 72.62 220 TYR A O 1
ATOM 1758 N N . TYR A 1 221 ? 5.949 27.032 -29.384 1.00 69.06 221 TYR A N 1
ATOM 1759 C CA . TYR A 1 221 ? 4.752 27.363 -28.594 1.00 69.06 221 TYR A CA 1
ATOM 1760 C C . TYR A 1 221 ? 4.623 28.854 -28.232 1.00 69.06 221 TYR A C 1
ATOM 1762 O O . TYR A 1 221 ? 3.587 29.247 -27.699 1.00 69.06 221 TYR A O 1
ATOM 1770 N N . THR A 1 222 ? 5.614 29.706 -28.523 1.00 60.44 222 THR A N 1
ATOM 1771 C CA . THR A 1 222 ? 5.444 31.165 -28.445 1.00 60.44 222 THR A CA 1
ATOM 1772 C C . THR A 1 222 ? 4.828 31.698 -29.739 1.00 60.44 222 THR A C 1
ATOM 1774 O O . THR A 1 222 ? 5.495 31.632 -30.774 1.00 60.44 222 THR A O 1
ATOM 1777 N N . PRO A 1 223 ? 3.596 32.244 -29.725 1.00 61.34 223 PRO A N 1
ATOM 1778 C CA . PRO A 1 223 ? 3.027 32.865 -30.911 1.00 61.34 223 PRO A CA 1
ATOM 1779 C C . PRO A 1 223 ? 3.885 34.076 -31.286 1.00 61.34 223 PRO A C 1
ATOM 1781 O O . PRO A 1 223 ? 4.122 34.966 -30.468 1.00 61.34 223 PRO A O 1
ATOM 1784 N N . ILE A 1 224 ? 4.385 34.089 -32.521 1.00 63.84 224 ILE A N 1
ATOM 1785 C CA . ILE A 1 224 ? 5.064 35.248 -33.100 1.00 63.84 224 ILE A CA 1
ATOM 1786 C C . ILE A 1 224 ? 4.021 36.370 -33.136 1.00 63.84 224 ILE A C 1
ATOM 1788 O O . ILE A 1 224 ? 3.089 36.324 -33.934 1.00 63.84 224 ILE A O 1
ATOM 1792 N N . SER A 1 225 ? 4.143 37.349 -32.238 1.00 60.66 225 SER A N 1
ATOM 1793 C CA . SER A 1 225 ? 3.392 38.601 -32.328 1.00 60.66 225 SER A CA 1
ATOM 1794 C C . SER A 1 225 ? 3.902 39.341 -33.561 1.00 60.66 225 SER A C 1
ATOM 1796 O O . SER A 1 225 ? 4.922 40.029 -33.516 1.00 60.66 225 SER A O 1
ATOM 1798 N N . ILE A 1 226 ? 3.256 39.099 -34.701 1.00 57.38 226 ILE A N 1
ATOM 1799 C CA . ILE A 1 226 ? 3.492 39.844 -35.933 1.00 57.38 226 ILE A CA 1
ATOM 1800 C C . ILE A 1 226 ? 2.965 41.252 -35.655 1.00 57.38 226 ILE A C 1
ATOM 1802 O O . ILE A 1 226 ? 1.757 41.469 -35.585 1.00 57.38 226 ILE A O 1
ATOM 1806 N N . GLY A 1 227 ? 3.887 42.186 -35.416 1.00 49.69 227 GLY A N 1
ATOM 1807 C CA . GLY A 1 227 ? 3.578 43.596 -35.233 1.00 49.69 227 GLY A CA 1
ATOM 1808 C C . GLY A 1 227 ? 2.758 44.102 -36.415 1.00 49.69 227 GLY A C 1
ATOM 1809 O O . GLY A 1 227 ? 3.221 44.086 -37.555 1.00 49.69 227 GLY A O 1
ATOM 1810 N N . GLY A 1 228 ? 1.524 44.520 -36.137 1.00 45.78 228 GLY A N 1
ATOM 1811 C CA . GLY A 1 228 ? 0.666 45.167 -37.114 1.00 45.78 228 GLY A CA 1
ATOM 1812 C C . GLY A 1 228 ? 1.298 46.479 -37.562 1.00 45.78 228 GLY A C 1
ATOM 1813 O O . GLY A 1 228 ? 1.358 47.438 -36.796 1.00 45.78 228 GLY A O 1
ATOM 1814 N N . HIS A 1 229 ? 1.754 46.524 -38.811 1.00 47.53 229 HIS A N 1
ATOM 1815 C CA . HIS A 1 229 ? 1.981 47.778 -39.512 1.00 47.53 229 HIS A CA 1
ATOM 1816 C C . HIS A 1 229 ? 0.628 48.479 -39.681 1.00 47.53 229 HIS A C 1
ATOM 1818 O O . HIS A 1 229 ? -0.195 48.081 -40.503 1.00 47.53 229 HIS A O 1
ATOM 1824 N N . HIS A 1 230 ? 0.393 49.518 -38.882 1.00 50.56 230 HIS A N 1
ATOM 1825 C CA . HIS A 1 230 ? -0.621 50.524 -39.173 1.00 50.56 230 HIS A CA 1
ATOM 1826 C C . HIS A 1 230 ? -0.126 51.330 -40.384 1.00 50.56 230 HIS A C 1
ATOM 1828 O O . HIS A 1 230 ? 0.849 52.073 -40.281 1.00 50.56 230 HIS A O 1
ATOM 1834 N N . SER A 1 231 ? -0.759 51.130 -41.539 1.00 47.16 231 SER A N 1
ATOM 1835 C CA . SER A 1 231 ? -0.619 51.998 -42.711 1.00 47.16 231 SER A CA 1
ATOM 1836 C C . SER A 1 231 ? -1.672 53.103 -42.603 1.00 47.16 231 SER A C 1
ATOM 1838 O O . SER A 1 231 ? -2.847 52.758 -42.485 1.00 47.16 231 SER A O 1
ATOM 1840 N N . PRO A 1 232 ? -1.313 54.399 -42.636 1.00 60.22 232 PRO A N 1
ATOM 1841 C CA . PRO A 1 232 ? -2.295 55.466 -42.688 1.00 60.22 232 PRO A CA 1
ATOM 1842 C C . PRO A 1 232 ? -2.60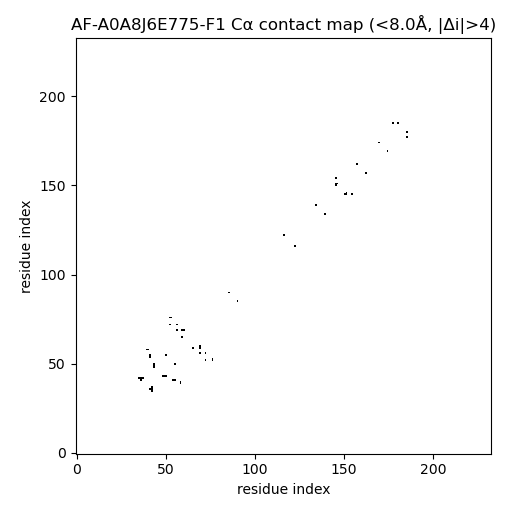0 55.782 -44.155 1.00 60.22 232 PRO A C 1
ATOM 1844 O O . PRO A 1 232 ? -1.814 56.457 -44.815 1.00 60.22 232 PRO A O 1
ATOM 1847 N N . PHE A 1 233 ? -3.723 55.273 -44.651 1.00 41.09 233 PHE A N 1
ATOM 1848 C CA . PHE A 1 233 ? -4.482 55.849 -45.761 1.00 41.09 233 PHE A CA 1
ATOM 1849 C C . PHE A 1 233 ? -5.964 55.569 -45.534 1.00 41.09 233 PHE A C 1
ATOM 1851 O O . PHE A 1 233 ? -6.281 54.421 -45.147 1.00 41.09 233 PHE A O 1
#

Foldseek 3Di:
DPPVVVVVVVVVVVVVVVVDDDDPPPDDPDPDDDPDDDPQRFDDNDDPRDGDLVSVLVSVVVPPVCVVVNVVSVVVVVDDPDDDDDDPVVVVVVVVVVVVVVVVVVVVVCVVVVVVVVPDPDDDPPPDDDPPDPDPVVVVVVPDDQDDPVSVVVVVVCVVVVDDPDDDDDDPVVVVVLVVDDPPVSVVVVVVVVVVVVVVVVVVVVVVVVVVVVVVVCVVPDPPPPDDDDDDD

InterPro domains:
  IPR006709 Small-subunit processome, Utp14 [PTHR14150] (4-218)